Protein AF-A0A3P8SYG5-F1 (afdb_monomer)

Radius of gyration: 33.32 Å; Cα contacts (8 Å, |Δi|>4): 24; chains: 1; bounding box: 113×65×63 Å

Solvent-accessible surface area (backbone atoms only — not comparable to full-atom values): 12702 Å² total; per-residue (Å²): 141,82,86,90,76,80,86,71,74,82,76,76,53,65,71,58,53,54,51,51,49,52,53,52,53,50,52,52,54,52,51,54,50,51,53,50,53,50,53,50,51,52,48,53,50,50,52,50,52,52,51,53,52,51,53,53,52,52,52,52,51,53,50,41,75,77,38,104,52,85,78,81,77,84,49,75,68,54,53,51,50,55,49,48,70,70,60,76,80,82,86,82,88,86,86,89,81,87,84,91,84,85,83,80,78,89,73,87,62,86,80,74,87,76,79,78,50,73,74,62,58,66,74,48,57,63,92,74,43,76,86,61,52,67,68,60,51,42,52,47,54,52,52,52,51,53,48,55,57,47,56,72,59,66,77,74,80,84,81,90,72,85,91,77,89,79,82,94,79,89,85,85,81,92,81,83,89,81,86,85,87,83,90,82,84,88,132

Secondary structure (DSSP, 8-state):
-------------HHHHHHHHHHHHHHHHHHHHHHHHHHHHHHHHHHHHHHHHHHHHHHHHHHHHHSS-PPPPPPHHHHHHHHHHHHSSS-S-------------------PPPPPPHHHHTTS-HHHHTT--HHHHHHHHHHHHHHHHHHHHHTT-------------------------------

InterPro domains:
  IPR026762 Spindle and kinetochore-associated protein 2 [PTHR32017] (8-118)
  IPR042091 Ska2, N-terminal [PF16740] (5-84)

pLDDT: mean 71.5, std 23.75, range [26.34, 98.5]

Mean predicted aligned error: 21.6 Å

Sequence (187 aa):
MNTAENGCPVEENPVVMLENLKVIKAKHSALCAQVKDIAAAQKESMDSIRNNLNSAMELIQHFQQTTDVKVEALTVSETNSAALLGSAVCHSTSEESSGVAASRKQQSHSCDYEELSVSMLDTVPPSIRSNIELTDLNAFYKQLQEHLNRSNRGVKHAARGPKLVGQMVHFSPWDDFTKVDRSVCMR

Organism: Amphiprion percula (NCBI:txid161767)

Foldseek 3Di:
DDDDDDPDDPPPDVVVVVVVVVVVVVVVVVVVVVVVVVLVVVVVVLVVVLVVVVVVVVVVVVVVVVDVDDDDDDDPVVVVVNVCSVPPRDDDDDDDDDDDDDPDDDPPDPPDDDQDDPVNLVVDDCVVSVPDDSVVVRVVVVVVVVVVVVVVVVVPPDDDDDDDDDDDDDDDDDDDDDDYDDDDDDD

Structure (mmCIF, N/CA/C/O backbone):
data_AF-A0A3P8SYG5-F1
#
_entry.id   AF-A0A3P8SYG5-F1
#
loop_
_atom_site.group_PDB
_atom_site.id
_atom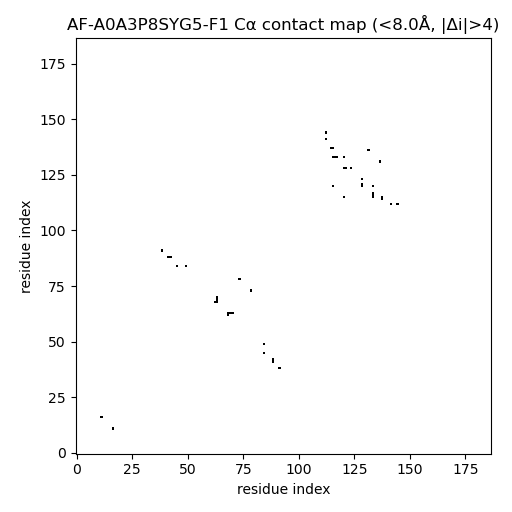_site.type_symbol
_atom_site.label_atom_id
_atom_site.label_alt_id
_atom_site.label_comp_id
_atom_site.label_asym_id
_atom_site.label_entity_id
_atom_site.label_seq_id
_atom_site.pdbx_PDB_ins_code
_atom_site.Cartn_x
_atom_site.Cartn_y
_atom_site.Cartn_z
_atom_site.occupancy
_atom_site.B_iso_or_equiv
_atom_site.auth_seq_id
_atom_site.auth_comp_id
_atom_site.auth_asym_id
_atom_site.auth_atom_id
_atom_site.pdbx_PDB_model_num
ATOM 1 N N . MET A 1 1 ? 60.691 10.099 -24.342 1.00 33.84 1 MET A N 1
ATOM 2 C CA . MET A 1 1 ? 60.092 9.892 -23.007 1.00 33.84 1 MET A CA 1
ATOM 3 C C . MET A 1 1 ? 58.923 10.861 -22.873 1.00 33.84 1 MET A C 1
ATOM 5 O O . MET A 1 1 ? 59.180 12.035 -23.069 1.00 33.84 1 MET A O 1
ATOM 9 N N . ASN A 1 2 ? 57.654 10.536 -22.627 1.00 41.09 2 ASN A N 1
ATOM 10 C CA . ASN A 1 2 ? 56.893 9.294 -22.499 1.00 41.09 2 ASN A CA 1
ATOM 11 C C . ASN A 1 2 ? 55.434 9.622 -22.898 1.00 41.09 2 ASN A C 1
ATOM 13 O O . ASN A 1 2 ? 54.924 10.669 -22.513 1.00 41.09 2 ASN A O 1
ATOM 17 N N . THR A 1 3 ? 54.824 8.716 -23.670 1.00 43.00 3 THR A N 1
ATOM 18 C CA . THR A 1 3 ? 53.398 8.320 -23.665 1.00 43.00 3 THR A CA 1
ATOM 19 C C . THR A 1 3 ? 52.316 9.405 -23.595 1.00 43.00 3 THR A C 1
ATOM 21 O O . THR A 1 3 ? 51.835 9.758 -22.522 1.00 43.00 3 THR A O 1
ATOM 24 N N . ALA A 1 4 ? 51.832 9.807 -24.772 1.00 54.88 4 ALA A N 1
ATOM 25 C CA . ALA A 1 4 ? 50.431 10.157 -24.966 1.00 54.88 4 ALA A CA 1
ATOM 26 C C . ALA A 1 4 ? 49.698 8.875 -25.394 1.00 54.88 4 ALA A C 1
ATOM 28 O O . ALA A 1 4 ? 49.931 8.385 -26.497 1.00 54.88 4 ALA A O 1
ATOM 29 N N . GLU A 1 5 ? 48.856 8.309 -24.530 1.00 47.69 5 GLU A N 1
ATOM 30 C CA . GLU A 1 5 ? 47.929 7.245 -24.917 1.00 47.69 5 GLU A CA 1
ATOM 31 C C . GLU A 1 5 ? 46.511 7.655 -24.522 1.00 47.69 5 GLU A C 1
ATOM 33 O O . GLU A 1 5 ? 46.163 7.778 -23.352 1.00 47.69 5 GLU A O 1
ATOM 38 N N . ASN A 1 6 ? 45.757 7.953 -25.576 1.00 44.44 6 ASN A N 1
ATOM 39 C CA . ASN A 1 6 ? 44.315 8.087 -25.698 1.00 44.44 6 ASN A CA 1
ATOM 40 C C . ASN A 1 6 ? 43.474 7.622 -24.499 1.00 44.44 6 ASN A C 1
ATOM 42 O O . ASN A 1 6 ? 43.288 6.429 -24.269 1.00 44.44 6 ASN A O 1
ATOM 46 N N . GLY A 1 7 ? 42.797 8.582 -23.866 1.00 44.78 7 GLY A N 1
ATOM 47 C CA . GLY A 1 7 ? 41.478 8.321 -23.304 1.00 44.78 7 GLY A CA 1
ATOM 48 C C . GLY A 1 7 ? 40.525 7.990 -24.451 1.00 44.78 7 GLY A C 1
ATOM 49 O O . GLY A 1 7 ? 40.012 8.886 -25.114 1.00 44.78 7 GLY A O 1
ATOM 50 N N . CYS A 1 8 ? 40.344 6.701 -24.725 1.00 42.47 8 CYS A N 1
ATOM 51 C CA . CYS A 1 8 ? 39.284 6.221 -25.599 1.00 42.47 8 CYS A CA 1
ATOM 52 C C . CYS A 1 8 ? 37.939 6.555 -24.927 1.00 42.47 8 CYS A C 1
ATOM 54 O O . CYS A 1 8 ? 37.737 6.129 -23.784 1.00 42.47 8 CYS A O 1
ATOM 56 N N . PRO A 1 9 ? 37.017 7.306 -25.560 1.00 49.12 9 PRO A N 1
ATOM 57 C CA . PRO A 1 9 ? 35.636 7.283 -25.108 1.00 49.12 9 PRO A CA 1
ATOM 58 C C . PRO A 1 9 ? 35.179 5.832 -25.256 1.00 49.12 9 PRO A C 1
ATOM 60 O O . PRO A 1 9 ? 35.261 5.280 -26.350 1.00 49.12 9 PRO A O 1
ATOM 63 N N . VAL A 1 10 ? 34.773 5.189 -24.157 1.00 58.19 10 VAL A N 1
ATOM 64 C CA . VAL A 1 10 ? 34.073 3.902 -24.226 1.00 58.19 10 VAL A CA 1
ATOM 65 C C . VAL A 1 10 ? 32.902 4.118 -25.175 1.00 58.19 10 VAL A C 1
ATOM 67 O O . VAL A 1 10 ? 31.941 4.808 -24.850 1.00 58.19 10 VAL A O 1
ATOM 70 N N . GLU A 1 11 ? 33.054 3.624 -26.397 1.00 61.81 11 GLU A N 1
ATOM 71 C CA . GLU A 1 11 ? 32.057 3.726 -27.442 1.00 61.81 11 GLU A CA 1
ATOM 72 C C . GLU A 1 11 ? 30.910 2.814 -27.001 1.00 61.81 11 GLU A C 1
ATOM 74 O O . GLU A 1 11 ? 30.991 1.586 -27.084 1.00 61.81 11 GLU A O 1
ATOM 79 N N . GLU A 1 12 ? 29.884 3.404 -26.387 1.00 70.00 12 GLU A N 1
ATOM 80 C CA . GLU A 1 12 ? 28.712 2.671 -25.926 1.00 70.00 12 GLU A CA 1
ATOM 81 C C . GLU A 1 12 ? 28.038 2.039 -27.144 1.00 70.00 12 GLU A C 1
ATOM 83 O O . GLU A 1 12 ? 27.407 2.710 -27.960 1.00 70.00 12 GLU A O 1
ATOM 88 N N . ASN A 1 13 ? 28.212 0.724 -27.296 1.00 89.06 13 ASN A N 1
ATOM 89 C CA . ASN A 1 13 ? 27.648 -0.007 -28.416 1.00 89.06 13 ASN A CA 1
ATOM 90 C C . ASN A 1 13 ? 26.109 0.106 -28.362 1.00 89.06 13 ASN A C 1
ATOM 92 O O . ASN A 1 13 ? 25.494 -0.427 -27.428 1.00 89.06 13 ASN A O 1
ATOM 96 N N . PRO A 1 14 ? 25.461 0.728 -29.364 1.00 91.06 14 PRO A N 1
ATOM 97 C CA . PRO A 1 14 ? 24.020 0.966 -29.346 1.00 91.06 14 PRO A CA 1
ATOM 98 C C . PRO A 1 14 ? 23.211 -0.337 -29.280 1.00 91.06 14 PRO A C 1
ATOM 100 O O . PRO A 1 14 ? 22.122 -0.363 -28.711 1.00 91.06 14 PRO A O 1
ATOM 103 N N . VAL A 1 15 ? 23.751 -1.448 -29.791 1.00 92.88 15 VAL A N 1
ATOM 104 C CA . VAL A 1 15 ? 23.125 -2.775 -29.695 1.00 92.88 15 VAL A CA 1
ATOM 105 C C . VAL A 1 15 ? 23.079 -3.254 -28.241 1.00 92.88 15 VAL A C 1
ATOM 107 O O . VAL A 1 15 ? 22.056 -3.773 -27.796 1.00 92.88 15 VAL A O 1
ATOM 110 N N . VAL A 1 16 ? 24.153 -3.035 -27.478 1.00 93.38 16 VAL A N 1
ATOM 111 C CA . VAL A 1 16 ? 24.230 -3.405 -26.055 1.00 93.38 16 VAL A CA 1
ATOM 112 C C . VAL A 1 16 ? 23.309 -2.520 -25.214 1.00 93.38 16 VAL A C 1
ATOM 114 O O . VAL 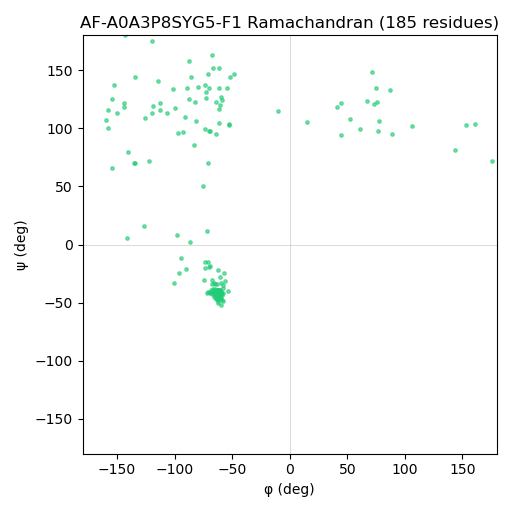A 1 16 ? 22.596 -3.022 -24.346 1.00 93.38 16 VAL A O 1
ATOM 117 N N . MET A 1 17 ? 23.254 -1.215 -25.500 1.00 94.81 17 MET A N 1
ATOM 118 C CA . MET A 1 17 ? 22.336 -0.293 -24.820 1.00 94.81 17 MET A CA 1
ATOM 119 C C . MET A 1 17 ? 20.869 -0.681 -25.031 1.00 94.81 17 MET A C 1
ATOM 121 O O . MET A 1 17 ? 20.091 -0.695 -24.077 1.00 94.81 17 MET A O 1
ATOM 125 N N . LEU A 1 18 ? 20.491 -1.039 -26.263 1.00 96.00 18 LEU A N 1
ATOM 126 C CA . LEU A 1 18 ? 19.134 -1.488 -26.574 1.00 96.00 18 LEU A CA 1
ATOM 127 C C . LEU A 1 18 ? 18.765 -2.762 -25.810 1.00 96.00 18 LEU A C 1
ATOM 129 O O . LEU A 1 18 ? 17.638 -2.876 -25.329 1.00 96.00 18 LEU A O 1
ATOM 133 N N . GLU A 1 19 ? 19.697 -3.701 -25.663 1.00 96.12 19 GLU A N 1
ATOM 134 C CA . GLU A 1 19 ? 19.452 -4.914 -24.885 1.00 96.12 19 GLU A CA 1
ATOM 135 C C . GLU A 1 19 ? 19.293 -4.609 -23.388 1.00 96.12 19 GLU A C 1
ATOM 137 O O . GLU A 1 19 ? 18.330 -5.056 -22.761 1.00 96.12 19 GLU A O 1
ATOM 142 N N . ASN A 1 20 ? 20.139 -3.738 -22.829 1.00 96.38 20 ASN A N 1
ATOM 143 C CA . ASN A 1 20 ? 20.000 -3.273 -21.448 1.00 96.38 20 ASN A CA 1
ATOM 144 C C . ASN A 1 20 ? 18.655 -2.574 -21.204 1.00 96.38 20 ASN A C 1
ATOM 146 O O . ASN A 1 20 ? 18.005 -2.825 -20.188 1.00 96.38 20 ASN A O 1
ATOM 150 N N . LEU A 1 21 ? 18.189 -1.745 -22.145 1.00 97.25 21 LEU A N 1
ATOM 151 C CA . LEU A 1 21 ? 16.883 -1.090 -22.048 1.00 97.25 21 LEU A CA 1
ATOM 152 C C . LEU A 1 21 ? 15.728 -2.093 -22.035 1.00 97.25 21 LEU A C 1
ATOM 154 O O . LEU A 1 21 ? 14.780 -1.914 -21.267 1.00 97.25 21 LEU A O 1
ATOM 158 N N . LYS A 1 22 ? 15.798 -3.171 -22.828 1.00 97.69 22 LYS A N 1
ATOM 159 C CA . LYS A 1 22 ? 14.794 -4.247 -22.767 1.00 97.69 22 LYS A CA 1
ATOM 160 C C . LYS A 1 22 ? 14.783 -4.911 -21.395 1.00 97.69 22 LYS A C 1
ATOM 162 O O . LYS A 1 22 ? 13.708 -5.097 -20.826 1.00 97.69 22 LYS A O 1
ATOM 167 N N . VAL A 1 23 ? 15.959 -5.218 -20.844 1.00 98.19 23 VAL A N 1
ATOM 168 C CA . VAL A 1 23 ? 16.087 -5.817 -19.507 1.00 98.19 23 VAL A CA 1
ATOM 169 C C . VAL A 1 23 ? 15.527 -4.883 -18.430 1.00 98.19 23 VAL A C 1
ATOM 171 O O . VAL A 1 23 ? 14.763 -5.329 -17.574 1.00 98.19 23 VAL A O 1
ATOM 174 N N . ILE A 1 24 ? 15.845 -3.587 -18.478 1.00 98.06 24 ILE A N 1
ATOM 175 C CA . ILE A 1 24 ? 15.325 -2.585 -17.534 1.00 98.06 24 ILE A CA 1
ATOM 176 C C . ILE A 1 24 ? 13.802 -2.482 -17.644 1.00 98.06 24 ILE A C 1
ATOM 178 O O . ILE A 1 24 ? 13.110 -2.539 -16.628 1.00 98.06 24 ILE A O 1
ATOM 182 N N . LYS A 1 25 ? 13.260 -2.402 -18.864 1.00 98.25 25 LYS A N 1
ATOM 183 C CA . LYS A 1 25 ? 11.812 -2.358 -19.100 1.00 98.25 25 LYS A CA 1
ATOM 184 C C . LYS A 1 25 ? 11.111 -3.604 -18.555 1.00 98.25 25 LYS A C 1
ATOM 186 O O . LYS A 1 25 ? 10.063 -3.484 -17.922 1.00 98.25 25 LYS A O 1
ATOM 191 N N . ALA A 1 26 ? 11.697 -4.784 -18.758 1.00 98.44 26 ALA A N 1
ATOM 192 C CA . ALA A 1 26 ? 11.173 -6.034 -18.219 1.00 98.44 26 ALA A CA 1
ATOM 193 C C . ALA A 1 26 ? 11.167 -6.028 -16.680 1.00 98.44 26 ALA A C 1
ATOM 195 O O . ALA A 1 26 ? 10.145 -6.343 -16.071 1.00 98.44 26 ALA A O 1
ATOM 196 N N . LYS A 1 27 ? 12.264 -5.591 -16.045 1.00 98.50 27 LYS A N 1
ATOM 197 C CA . LYS A 1 27 ? 12.354 -5.458 -14.581 1.00 98.50 27 LYS A CA 1
ATOM 198 C C . LYS A 1 27 ? 11.339 -4.464 -14.024 1.00 98.50 27 LYS A C 1
ATOM 200 O O . LYS A 1 27 ? 10.669 -4.777 -13.046 1.00 98.50 27 LYS A O 1
ATOM 205 N N . HIS A 1 28 ? 11.185 -3.304 -14.659 1.00 98.50 28 HIS A N 1
ATOM 206 C CA . HIS A 1 28 ? 10.189 -2.310 -14.263 1.00 98.50 28 HIS A CA 1
ATOM 207 C C . HIS A 1 28 ? 8.768 -2.880 -14.345 1.00 98.50 28 HIS A C 1
ATOM 209 O O . HIS A 1 28 ? 7.989 -2.745 -13.404 1.00 98.50 28 HIS A O 1
ATOM 215 N N . SER A 1 29 ? 8.441 -3.574 -15.439 1.00 98.12 29 SER A N 1
ATOM 216 C CA . SER A 1 29 ? 7.135 -4.219 -15.599 1.00 98.12 29 SER A CA 1
ATOM 217 C C . SER A 1 29 ? 6.874 -5.262 -14.509 1.00 98.12 29 SER A C 1
ATOM 219 O O . SER A 1 29 ? 5.781 -5.296 -13.949 1.00 98.12 29 SER A O 1
ATOM 221 N N . ALA A 1 30 ? 7.871 -6.093 -14.193 1.00 98.25 30 ALA A N 1
ATOM 222 C CA . ALA A 1 30 ? 7.763 -7.101 -13.143 1.00 98.25 30 ALA A CA 1
ATOM 223 C C . ALA A 1 30 ? 7.591 -6.468 -11.752 1.00 98.25 30 ALA A C 1
ATOM 225 O O . ALA A 1 30 ? 6.741 -6.908 -10.983 1.00 98.25 30 ALA A O 1
ATOM 226 N N . LEU A 1 31 ? 8.346 -5.410 -11.443 1.00 98.50 31 LEU A N 1
ATOM 227 C CA . LEU A 1 31 ? 8.223 -4.687 -10.177 1.00 98.50 31 LEU A CA 1
ATOM 228 C C . LEU A 1 31 ? 6.854 -4.009 -10.045 1.00 98.50 31 LEU A C 1
ATOM 230 O O . LEU A 1 31 ? 6.228 -4.092 -8.995 1.00 98.50 31 LEU A O 1
ATOM 234 N N . CYS A 1 32 ? 6.356 -3.388 -11.117 1.00 96.81 32 CYS A N 1
ATOM 235 C CA . CYS A 1 32 ? 5.029 -2.776 -11.134 1.00 96.81 32 CYS A CA 1
ATOM 236 C C . CYS A 1 32 ? 3.923 -3.809 -10.867 1.00 96.81 32 CYS A C 1
ATOM 238 O O . CYS A 1 32 ? 2.994 -3.524 -10.114 1.00 96.81 32 CYS A O 1
ATOM 240 N N . ALA A 1 33 ? 4.035 -5.013 -11.439 1.00 97.38 33 ALA A N 1
ATOM 241 C CA . ALA A 1 33 ? 3.116 -6.109 -11.142 1.00 97.38 33 ALA A CA 1
ATOM 242 C C . ALA A 1 33 ? 3.185 -6.517 -9.661 1.00 97.38 33 ALA A C 1
ATOM 244 O O . ALA A 1 33 ? 2.160 -6.531 -8.990 1.00 97.38 33 ALA A O 1
ATOM 245 N N . GLN A 1 34 ? 4.389 -6.720 -9.118 1.00 98.25 34 GLN A N 1
ATOM 246 C CA . GLN A 1 34 ? 4.564 -7.081 -7.705 1.00 98.25 34 GLN A CA 1
ATOM 247 C C . GLN A 1 34 ? 4.003 -6.025 -6.747 1.00 98.25 34 GLN A C 1
ATOM 249 O O . GLN A 1 34 ? 3.354 -6.370 -5.765 1.00 98.25 34 GLN A O 1
ATOM 254 N N . VAL A 1 35 ? 4.209 -4.734 -7.027 1.00 97.25 35 VAL A N 1
ATOM 255 C CA . VAL A 1 35 ? 3.658 -3.649 -6.199 1.00 97.25 35 VAL A CA 1
ATOM 256 C C . VAL A 1 35 ? 2.128 -3.670 -6.206 1.00 97.25 35 VAL A C 1
ATOM 258 O O . VAL A 1 35 ? 1.519 -3.460 -5.158 1.00 97.25 35 VAL A O 1
ATOM 261 N N . LYS A 1 36 ? 1.500 -3.963 -7.352 1.00 96.56 36 LYS A N 1
ATOM 262 C CA . LYS A 1 36 ? 0.038 -4.105 -7.445 1.00 96.56 36 LYS A CA 1
ATOM 263 C C . LYS A 1 36 ? -0.468 -5.293 -6.636 1.00 96.56 36 LYS A C 1
ATOM 265 O O . LYS A 1 36 ? -1.443 -5.140 -5.905 1.00 96.56 36 LYS A O 1
ATOM 270 N N . ASP A 1 37 ? 0.210 -6.432 -6.724 1.00 96.94 37 ASP A N 1
ATOM 271 C CA . ASP A 1 37 ? -0.161 -7.633 -5.971 1.00 96.94 37 ASP A CA 1
ATOM 272 C C . ASP A 1 37 ? -0.021 -7.403 -4.458 1.00 96.94 37 ASP A C 1
ATOM 274 O O . ASP A 1 37 ? -0.916 -7.749 -3.688 1.00 96.94 37 ASP A O 1
ATOM 278 N N . ILE A 1 38 ? 1.054 -6.733 -4.023 1.00 96.69 38 ILE A N 1
ATOM 279 C CA . ILE A 1 38 ? 1.251 -6.345 -2.618 1.00 96.69 38 ILE A CA 1
ATOM 280 C C . ILE A 1 38 ? 0.149 -5.389 -2.160 1.00 96.69 38 ILE A C 1
ATOM 282 O O . ILE A 1 38 ? -0.422 -5.590 -1.091 1.00 96.69 38 ILE A O 1
ATOM 286 N N . ALA A 1 39 ? -0.174 -4.366 -2.954 1.00 93.50 39 ALA A N 1
ATOM 287 C CA . ALA A 1 39 ? -1.230 -3.417 -2.616 1.00 93.50 39 ALA A CA 1
ATOM 288 C C . ALA A 1 39 ? -2.599 -4.111 -2.499 1.00 93.50 39 ALA A C 1
ATOM 290 O O . ALA A 1 39 ? -3.367 -3.815 -1.581 1.00 93.50 39 ALA A O 1
ATOM 291 N N . ALA A 1 40 ? -2.889 -5.070 -3.383 1.00 93.69 40 ALA A N 1
ATOM 292 C CA . ALA A 1 40 ? -4.100 -5.881 -3.315 1.00 93.69 40 ALA A CA 1
ATOM 293 C C . ALA A 1 40 ? -4.140 -6.742 -2.041 1.00 93.69 40 ALA A C 1
ATOM 295 O O . ALA A 1 40 ? -5.138 -6.712 -1.321 1.00 93.69 40 ALA A O 1
ATOM 296 N N . ALA A 1 41 ? -3.046 -7.432 -1.708 1.00 95.94 41 ALA A N 1
ATOM 297 C CA . ALA A 1 41 ? -2.951 -8.252 -0.500 1.00 95.94 41 ALA A CA 1
ATOM 298 C C . ALA A 1 41 ? -3.038 -7.416 0.791 1.00 95.94 41 ALA A C 1
ATOM 300 O O . ALA A 1 41 ? -3.679 -7.818 1.761 1.00 95.94 41 ALA A O 1
ATOM 301 N N . GLN A 1 42 ? -2.429 -6.225 0.809 1.00 95.06 42 GLN A N 1
ATOM 302 C CA . GLN A 1 42 ? -2.540 -5.286 1.928 1.00 95.06 42 GLN A CA 1
ATOM 303 C C . GLN A 1 42 ? -3.982 -4.825 2.123 1.00 95.06 42 GLN A C 1
ATOM 305 O O . GLN A 1 42 ? -4.465 -4.801 3.254 1.00 95.06 42 GLN A O 1
ATOM 310 N N . LYS A 1 43 ? -4.680 -4.503 1.030 1.00 93.19 43 LYS A N 1
ATOM 311 C CA . LYS A 1 43 ? -6.096 -4.140 1.073 1.00 93.19 43 LYS A CA 1
ATOM 312 C C . LYS A 1 43 ? -6.945 -5.272 1.647 1.00 93.19 43 LYS A C 1
ATOM 314 O O . LYS A 1 43 ? -7.683 -5.047 2.599 1.00 93.19 43 LYS A O 1
ATOM 319 N N . GLU A 1 44 ? -6.804 -6.479 1.106 1.00 95.19 44 GLU A N 1
ATOM 320 C CA . GLU A 1 44 ? -7.555 -7.654 1.557 1.00 95.19 44 GLU A CA 1
ATOM 321 C C . GLU A 1 44 ? -7.307 -7.956 3.043 1.00 95.19 44 GLU A C 1
ATOM 323 O O . GLU A 1 44 ? -8.247 -8.190 3.802 1.00 95.19 44 GLU A O 1
ATOM 328 N N . SER A 1 45 ? -6.049 -7.880 3.483 1.00 95.38 45 SER A N 1
ATOM 329 C CA . SER A 1 45 ? -5.676 -8.067 4.887 1.00 95.38 45 SER A CA 1
ATOM 330 C C . SER A 1 45 ? -6.328 -7.024 5.799 1.00 95.38 45 SER A C 1
ATOM 332 O O . SER A 1 45 ? -6.940 -7.369 6.811 1.00 95.38 45 SER A O 1
ATOM 334 N N . MET A 1 46 ? -6.267 -5.745 5.420 1.00 94.62 46 MET A N 1
ATOM 335 C CA . MET A 1 46 ? -6.875 -4.657 6.188 1.00 94.62 46 MET A CA 1
ATOM 336 C C . MET A 1 46 ? -8.400 -4.777 6.259 1.00 94.62 46 MET A C 1
ATOM 338 O O . MET A 1 46 ? -8.984 -4.562 7.324 1.00 94.62 46 MET A O 1
ATOM 342 N N . ASP A 1 47 ? -9.044 -5.164 5.158 1.00 92.25 47 ASP A N 1
ATOM 343 C CA . ASP A 1 47 ? -10.486 -5.414 5.117 1.00 92.25 47 ASP A CA 1
ATOM 344 C C . ASP A 1 47 ? -10.867 -6.616 5.997 1.00 92.25 47 ASP A C 1
ATOM 346 O O . ASP A 1 47 ? -11.839 -6.550 6.751 1.00 92.25 47 ASP A O 1
ATOM 350 N N . SER A 1 48 ? -10.060 -7.680 5.997 1.00 96.38 48 SER A N 1
ATOM 351 C CA . SER A 1 48 ? -10.241 -8.836 6.883 1.00 96.38 48 SER A CA 1
ATOM 352 C C . SER A 1 48 ? -10.125 -8.460 8.364 1.00 96.38 48 SER A C 1
ATOM 354 O O . SER A 1 48 ? -10.985 -8.828 9.170 1.00 96.38 48 SER A O 1
ATOM 356 N N . ILE A 1 49 ? -9.108 -7.678 8.742 1.00 94.94 49 ILE A N 1
ATOM 357 C CA . ILE A 1 49 ? -8.939 -7.187 10.119 1.00 94.94 49 ILE A CA 1
ATOM 358 C C . ILE A 1 49 ? -10.163 -6.369 10.540 1.00 94.94 49 ILE A C 1
ATOM 360 O O . ILE A 1 49 ? -10.737 -6.617 11.602 1.00 94.94 49 ILE A O 1
ATOM 364 N N . ARG A 1 50 ? -10.603 -5.433 9.692 1.00 92.75 50 ARG A N 1
ATOM 365 C CA . ARG A 1 50 ? -11.783 -4.595 9.947 1.00 92.75 50 ARG A CA 1
ATOM 366 C C . ARG A 1 50 ? -13.036 -5.440 10.173 1.00 92.75 50 ARG A C 1
ATOM 368 O O . ARG A 1 50 ? -13.747 -5.219 11.151 1.00 92.75 50 ARG A O 1
ATOM 375 N N . ASN A 1 51 ? -13.286 -6.413 9.300 1.00 94.19 51 ASN A N 1
ATOM 376 C CA . ASN A 1 51 ? -14.469 -7.268 9.372 1.00 94.19 51 ASN A CA 1
ATOM 377 C C . ASN A 1 51 ? -14.476 -8.135 10.637 1.00 94.19 51 ASN A C 1
ATOM 379 O O . ASN A 1 51 ? -15.511 -8.252 11.297 1.00 94.19 51 ASN A O 1
ATOM 383 N N . ASN A 1 52 ? -13.325 -8.702 11.011 1.00 96.38 52 ASN A N 1
ATOM 384 C CA . ASN A 1 52 ? -13.196 -9.499 12.232 1.00 96.38 52 ASN A CA 1
ATOM 385 C C . ASN A 1 52 ? -13.437 -8.658 13.491 1.00 96.38 52 ASN A C 1
ATOM 387 O O . ASN A 1 52 ? -14.193 -9.073 14.369 1.00 96.38 52 ASN A O 1
ATOM 391 N N . LEU A 1 53 ? -12.844 -7.461 13.566 1.00 93.50 53 LEU A N 1
ATOM 392 C CA . LEU A 1 53 ? -13.059 -6.549 14.691 1.00 93.50 53 LEU A CA 1
ATOM 393 C C . LEU A 1 53 ? -14.523 -6.106 14.793 1.00 93.50 53 LEU A C 1
ATOM 395 O O . LEU A 1 53 ? -15.076 -6.097 15.891 1.00 93.50 53 LEU A O 1
ATOM 399 N N . ASN A 1 54 ? -15.170 -5.799 13.665 1.00 91.75 54 ASN A N 1
ATOM 400 C CA . ASN A 1 54 ? -16.587 -5.441 13.653 1.00 91.75 54 ASN A CA 1
ATOM 401 C C . ASN A 1 54 ? -17.467 -6.600 14.150 1.00 91.75 54 ASN A C 1
ATOM 403 O O . ASN A 1 54 ? -18.303 -6.405 15.027 1.00 91.75 54 ASN A O 1
ATOM 407 N N . SER A 1 55 ? -17.209 -7.820 13.672 1.00 95.94 55 SER A N 1
ATOM 408 C CA . SER A 1 55 ? -17.944 -9.021 14.098 1.00 95.94 55 SER A CA 1
ATOM 409 C C . SER A 1 55 ? -17.783 -9.290 15.600 1.00 95.94 55 SER A C 1
ATOM 411 O O . SER A 1 55 ? -18.749 -9.604 16.294 1.00 95.94 55 SER A O 1
ATOM 413 N N . ALA A 1 56 ? -16.567 -9.127 16.135 1.00 94.44 56 ALA A N 1
ATOM 414 C CA . ALA A 1 56 ? -16.313 -9.256 17.568 1.00 94.44 56 ALA A CA 1
ATOM 415 C C . ALA A 1 56 ? -17.061 -8.185 18.382 1.00 94.44 56 ALA A C 1
ATOM 417 O O . ALA A 1 56 ? -17.638 -8.490 19.425 1.00 94.44 56 ALA A O 1
ATOM 418 N N . MET A 1 57 ? -17.094 -6.943 17.894 1.00 91.06 57 MET A N 1
ATOM 419 C CA . MET A 1 57 ? -17.807 -5.842 18.541 1.00 91.06 57 MET A CA 1
ATOM 420 C C . MET A 1 57 ? -19.330 -6.044 18.530 1.00 91.06 57 MET A C 1
ATOM 422 O O . MET A 1 57 ? -19.993 -5.737 19.521 1.00 91.06 57 MET A O 1
ATOM 426 N N . GLU A 1 58 ? -19.889 -6.584 17.446 1.00 92.38 58 GLU A N 1
ATOM 427 C CA . GLU A 1 58 ? -21.303 -6.972 17.363 1.00 92.38 58 GLU A CA 1
ATOM 428 C C . GLU A 1 58 ? -21.643 -8.074 18.376 1.00 92.38 58 GLU A C 1
ATOM 430 O O . GLU A 1 58 ? -22.636 -7.971 19.099 1.00 92.38 58 GLU A O 1
ATOM 435 N N . LEU A 1 59 ? -20.785 -9.093 18.500 1.00 94.25 59 LEU A N 1
ATOM 436 C CA . LEU A 1 59 ? -20.970 -10.173 19.470 1.00 94.25 59 LEU A CA 1
ATOM 437 C C . LEU A 1 59 ? -20.929 -9.661 20.920 1.00 94.25 59 LEU A C 1
ATOM 439 O O . LEU A 1 59 ? -21.762 -10.047 21.742 1.00 94.25 59 LEU A O 1
ATOM 443 N N . ILE A 1 60 ? -19.987 -8.767 21.235 1.00 91.50 60 ILE A N 1
ATOM 444 C CA . ILE A 1 60 ? -19.894 -8.130 22.555 1.00 91.50 60 ILE A CA 1
ATOM 445 C C . ILE A 1 60 ? -21.169 -7.333 22.858 1.00 91.50 60 ILE A C 1
ATOM 447 O O . ILE A 1 60 ? -21.726 -7.474 23.946 1.00 91.50 60 ILE A O 1
ATOM 451 N N . GLN A 1 61 ? -21.664 -6.540 21.902 1.00 88.94 61 GLN A N 1
ATOM 452 C CA . GLN A 1 61 ? -22.916 -5.794 22.068 1.00 88.94 61 GLN A CA 1
ATOM 453 C C . GLN A 1 61 ? -24.108 -6.721 22.327 1.00 88.94 61 GLN A C 1
ATOM 455 O O . GLN A 1 61 ? -24.924 -6.426 23.198 1.00 88.94 61 GLN A O 1
ATOM 460 N N . HIS A 1 62 ? -24.194 -7.857 21.630 1.00 91.69 62 HIS A N 1
ATOM 461 C CA . HIS A 1 62 ? -25.246 -8.842 21.876 1.00 91.69 62 HIS A CA 1
ATOM 462 C C . HIS A 1 62 ? -25.199 -9.371 23.319 1.00 91.69 62 HIS A C 1
ATOM 464 O O . HIS A 1 62 ? -26.221 -9.388 24.002 1.00 91.69 62 HIS A O 1
ATOM 470 N N . PHE A 1 63 ? -24.019 -9.733 23.835 1.00 90.75 63 PHE A N 1
ATOM 471 C CA . PHE A 1 63 ? -23.896 -10.213 25.217 1.00 90.75 63 PHE A CA 1
ATOM 472 C C . PHE A 1 63 ? -24.233 -9.158 26.274 1.00 90.75 63 PHE A C 1
ATOM 474 O O . PHE A 1 63 ? -24.797 -9.509 27.312 1.00 90.75 63 PHE A O 1
ATOM 481 N N . GLN A 1 64 ? -23.926 -7.886 26.018 1.00 88.88 64 GLN A N 1
ATOM 482 C CA . GLN A 1 64 ? -24.305 -6.775 26.900 1.00 88.88 64 GLN A CA 1
ATOM 483 C C . GLN A 1 64 ? -25.818 -6.545 26.938 1.00 88.88 64 GLN A C 1
ATOM 485 O O . GLN A 1 64 ? -26.347 -6.088 27.943 1.00 88.88 64 GLN A O 1
ATOM 490 N N . GLN A 1 65 ? -26.528 -6.845 25.848 1.00 86.50 65 GLN A N 1
ATOM 491 C CA . GLN A 1 65 ? -27.989 -6.751 25.820 1.00 86.50 65 GLN A CA 1
ATOM 492 C C . GLN A 1 65 ? -28.648 -7.901 26.590 1.00 86.50 65 GLN A C 1
ATOM 494 O O . GLN A 1 65 ? -29.727 -7.724 27.150 1.00 86.50 65 GLN A O 1
ATOM 499 N N . THR A 1 66 ? -28.015 -9.077 26.623 1.00 88.38 66 THR A N 1
ATOM 500 C CA . THR A 1 66 ? -28.568 -10.276 27.274 1.00 88.38 66 THR A CA 1
ATOM 501 C C . THR A 1 66 ? -28.110 -10.476 28.719 1.00 88.38 66 THR A C 1
ATOM 503 O O . THR A 1 66 ? -28.660 -11.328 29.413 1.00 88.38 66 THR A O 1
ATOM 506 N N . THR A 1 67 ? -27.101 -9.733 29.178 1.00 83.38 67 THR A N 1
ATOM 507 C CA . THR A 1 67 ? -26.457 -9.906 30.490 1.00 83.38 67 THR A CA 1
ATOM 508 C C . THR A 1 67 ? -26.283 -8.542 31.149 1.00 83.38 67 THR A C 1
ATOM 510 O O . THR A 1 67 ? -25.954 -7.585 30.459 1.00 83.38 67 THR A O 1
ATOM 513 N N . ASP A 1 68 ? -26.420 -8.437 32.474 1.00 82.50 68 ASP A N 1
ATOM 514 C CA . ASP A 1 68 ? -26.179 -7.189 33.228 1.00 82.50 68 ASP A CA 1
ATOM 515 C C . ASP A 1 68 ? -24.671 -6.882 33.381 1.00 82.50 68 ASP A C 1
ATOM 517 O O . ASP A 1 68 ? -24.137 -6.692 34.471 1.00 82.50 68 ASP A O 1
ATOM 521 N N . VAL A 1 69 ? -23.941 -6.926 32.264 1.00 80.88 69 VAL A N 1
ATOM 522 C CA . VAL A 1 69 ? -22.509 -6.639 32.170 1.00 80.88 69 VAL A CA 1
ATOM 523 C C . VAL A 1 69 ? -22.341 -5.459 31.228 1.00 80.88 69 VAL A C 1
ATOM 525 O O . VAL A 1 69 ? -22.585 -5.564 30.027 1.00 80.88 69 VAL A O 1
ATOM 528 N N . LYS A 1 70 ? -21.896 -4.326 31.772 1.00 79.06 70 LYS A N 1
ATOM 529 C CA . LYS A 1 70 ? -21.621 -3.111 31.005 1.00 79.06 70 LYS A CA 1
ATOM 530 C C . LYS A 1 70 ? -20.123 -3.000 30.739 1.00 79.06 70 LYS A C 1
ATOM 532 O O . LYS A 1 70 ? -19.342 -2.883 31.679 1.00 79.06 70 LYS A O 1
ATOM 537 N N . VAL A 1 71 ? -19.727 -3.021 29.468 1.00 80.44 71 VAL A N 1
ATOM 538 C CA . VAL A 1 71 ? -18.348 -2.695 29.069 1.00 80.44 71 VAL A CA 1
ATOM 539 C C . VAL A 1 71 ? -18.239 -1.180 28.912 1.00 80.44 71 VAL A C 1
ATOM 541 O O . VAL A 1 71 ? -19.195 -0.520 28.495 1.00 80.44 71 VAL A O 1
ATOM 544 N N . GLU A 1 72 ? -17.090 -0.623 29.284 1.00 83.31 72 GLU A N 1
ATOM 545 C CA . GLU A 1 72 ? -16.795 0.789 29.054 1.00 83.31 72 GLU A CA 1
ATOM 546 C C . GLU A 1 72 ? -16.802 1.132 27.559 1.00 83.31 72 GLU A C 1
ATOM 548 O O . GLU A 1 72 ? -16.545 0.295 26.693 1.00 83.31 72 GLU A O 1
ATOM 553 N N . ALA A 1 73 ? -17.128 2.388 27.258 1.00 83.62 73 ALA A N 1
ATOM 554 C CA . ALA A 1 73 ? -17.052 2.898 25.897 1.00 83.62 73 ALA A CA 1
ATOM 555 C C . ALA A 1 73 ? -15.592 2.952 25.423 1.00 83.62 73 ALA A C 1
ATOM 557 O O . ALA A 1 73 ? -14.686 3.156 26.231 1.00 83.62 73 ALA A O 1
ATOM 558 N N . LEU A 1 74 ? -15.383 2.831 24.106 1.00 85.31 74 LEU A N 1
ATOM 559 C CA . LEU A 1 7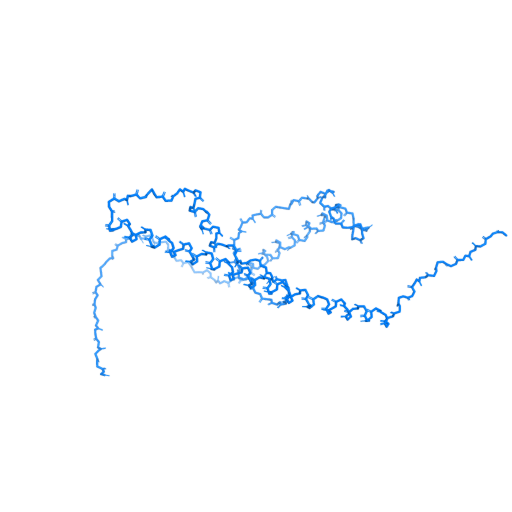4 ? -14.050 2.942 23.514 1.00 85.31 74 LEU A CA 1
ATOM 560 C C . LEU A 1 74 ? -13.376 4.258 23.917 1.00 85.31 74 LEU A C 1
ATOM 562 O O . LEU A 1 74 ? -13.948 5.347 23.825 1.00 85.31 74 LEU A O 1
ATOM 566 N N . THR A 1 75 ? -12.113 4.142 24.296 1.00 90.31 75 THR A N 1
ATOM 567 C CA . THR A 1 75 ? -11.223 5.258 24.580 1.00 90.31 75 THR A CA 1
ATOM 568 C C . THR A 1 75 ? -10.897 6.051 23.309 1.00 90.31 75 THR A C 1
ATOM 570 O O . THR A 1 75 ? -11.026 5.585 22.170 1.00 90.31 75 THR A O 1
ATOM 573 N N . VAL A 1 76 ? -10.392 7.274 23.490 1.00 89.25 76 VAL A N 1
ATOM 574 C CA . VAL A 1 76 ? -9.923 8.127 22.381 1.00 89.25 76 VAL A CA 1
ATOM 575 C C . VAL A 1 76 ? -8.823 7.433 21.558 1.00 89.25 76 VAL A C 1
ATOM 577 O O . VAL A 1 76 ? -8.775 7.562 20.339 1.00 89.25 76 VAL A O 1
ATOM 580 N N . SER A 1 77 ? -7.954 6.646 22.197 1.00 89.62 77 SER A N 1
ATOM 581 C CA . SER A 1 77 ? -6.901 5.904 21.491 1.00 89.62 77 SER A CA 1
ATOM 582 C C . SER A 1 77 ? -7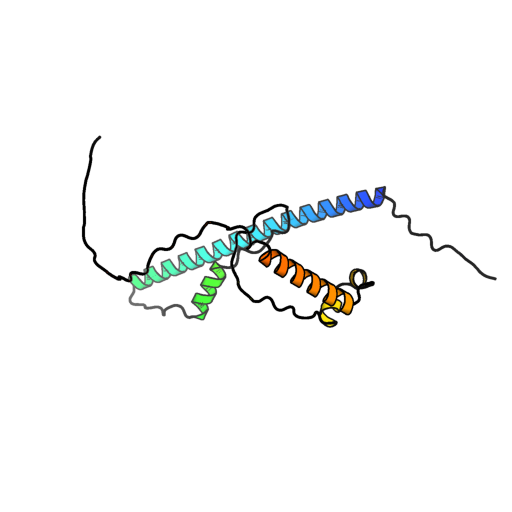.468 4.807 20.581 1.00 89.62 77 SER A C 1
ATOM 584 O O . SER A 1 77 ? -6.993 4.619 19.460 1.00 89.62 77 SER A O 1
ATOM 586 N N . GLU A 1 78 ? -8.487 4.083 21.043 1.00 89.88 78 GLU A N 1
ATOM 587 C CA . GLU A 1 78 ? -9.115 2.990 20.290 1.00 89.88 78 GLU A CA 1
ATOM 588 C C . GLU A 1 78 ? -9.941 3.518 19.116 1.00 89.88 78 GLU A C 1
ATOM 590 O O . GLU A 1 78 ? -9.845 2.992 18.008 1.00 89.88 78 GLU A O 1
ATOM 595 N N . THR A 1 79 ? -10.686 4.607 19.320 1.00 88.19 79 THR A N 1
ATOM 596 C CA . THR A 1 79 ? -11.427 5.277 18.236 1.00 88.19 79 THR A CA 1
ATOM 597 C C . THR A 1 79 ? -10.491 5.803 17.147 1.00 88.19 79 THR A C 1
ATOM 599 O O . THR A 1 79 ? -10.738 5.579 15.960 1.00 88.19 79 THR A O 1
ATOM 602 N N . ASN A 1 80 ? -9.366 6.413 17.529 1.00 88.56 80 ASN A N 1
ATOM 603 C CA . ASN A 1 80 ? -8.341 6.848 16.578 1.00 88.56 80 ASN A CA 1
ATOM 604 C C . ASN A 1 80 ? -7.719 5.664 15.825 1.00 88.56 80 ASN A C 1
ATOM 606 O O . ASN A 1 80 ? -7.499 5.742 14.617 1.00 88.56 80 ASN A O 1
ATOM 610 N N . SER A 1 81 ? -7.481 4.547 16.513 1.00 87.38 81 SER A N 1
ATOM 611 C CA . SER A 1 81 ? -6.943 3.327 15.905 1.00 87.38 81 SER A CA 1
ATOM 612 C C . SER A 1 81 ? -7.922 2.721 14.889 1.00 87.38 81 SER A C 1
ATOM 614 O O . SER A 1 81 ? -7.518 2.369 13.782 1.00 87.38 81 SER A O 1
ATOM 616 N N . ALA A 1 82 ? -9.222 2.687 15.198 1.00 86.56 82 ALA A N 1
ATOM 617 C CA . ALA A 1 82 ? -10.263 2.262 14.260 1.00 86.56 82 ALA A CA 1
ATOM 618 C C . ALA A 1 82 ? -10.348 3.180 13.022 1.00 86.56 82 ALA A C 1
ATOM 620 O O . ALA A 1 82 ? -10.485 2.696 11.896 1.00 86.56 82 ALA A O 1
ATOM 621 N N . ALA A 1 83 ? -10.200 4.497 13.205 1.00 86.94 83 ALA A N 1
ATOM 622 C CA . ALA A 1 83 ? -10.166 5.459 12.102 1.00 86.94 83 ALA A CA 1
ATOM 623 C C . ALA A 1 83 ? -8.930 5.278 11.201 1.00 86.94 83 ALA A C 1
ATOM 625 O O . ALA A 1 83 ? -9.042 5.343 9.976 1.00 86.94 83 ALA A O 1
ATOM 626 N N . LEU A 1 84 ? -7.762 4.986 11.784 1.00 87.88 84 LEU A N 1
ATOM 627 C CA . LEU A 1 84 ? -6.541 4.676 11.034 1.00 87.88 84 LEU A CA 1
ATOM 628 C C . LEU A 1 84 ? -6.696 3.399 10.201 1.00 87.88 84 LEU A C 1
ATOM 630 O O . LEU A 1 84 ? -6.354 3.404 9.018 1.00 87.88 84 LEU A O 1
ATOM 634 N N . LEU A 1 85 ? -7.305 2.349 10.764 1.00 85.25 85 LEU A N 1
ATOM 635 C CA . LEU A 1 85 ? -7.681 1.153 10.001 1.00 85.25 85 LEU A CA 1
ATOM 636 C C . LEU A 1 85 ? -8.655 1.500 8.855 1.00 85.25 85 LEU A C 1
ATOM 638 O O . LEU A 1 85 ? -8.617 0.881 7.796 1.00 85.25 85 LEU A O 1
ATOM 642 N N . GLY A 1 86 ? -9.527 2.498 9.041 1.00 81.00 86 GLY A N 1
ATOM 643 C CA . GLY A 1 86 ? -10.396 3.122 8.027 1.00 81.00 86 GLY A CA 1
ATOM 644 C C . GLY A 1 86 ? -9.678 3.781 6.851 1.00 81.00 86 GLY A C 1
ATOM 645 O O . GLY A 1 86 ? -10.139 3.677 5.719 1.00 81.00 86 GLY A O 1
ATOM 646 N N . SER A 1 87 ? -8.562 4.451 7.122 1.00 76.44 87 SER A N 1
ATOM 647 C CA . SER A 1 87 ? -7.914 5.383 6.190 1.00 76.44 87 SER A CA 1
ATOM 648 C C . SER A 1 87 ? -6.774 4.762 5.364 1.00 76.44 87 SER A C 1
ATOM 650 O O . SER A 1 87 ? -6.463 5.232 4.272 1.00 76.44 87 SER A O 1
ATOM 652 N N . ALA A 1 88 ? -6.139 3.696 5.859 1.00 63.56 88 ALA A N 1
ATOM 653 C CA . ALA A 1 88 ? -4.782 3.299 5.460 1.00 63.56 88 ALA A CA 1
ATOM 654 C C . ALA A 1 88 ? -4.578 2.688 4.051 1.00 63.56 88 ALA A C 1
ATOM 656 O O . ALA A 1 88 ? -3.488 2.191 3.778 1.00 63.56 88 ALA A O 1
ATOM 657 N N . VAL A 1 89 ? -5.544 2.724 3.126 1.00 61.81 89 VAL A N 1
ATOM 658 C CA . VAL A 1 89 ? -5.374 2.099 1.796 1.00 61.81 89 VAL A CA 1
ATOM 659 C C . VAL A 1 89 ? -5.853 3.014 0.671 1.00 61.81 89 VAL A C 1
ATOM 661 O O . VAL A 1 89 ? -6.857 2.739 0.026 1.00 61.81 89 VAL A O 1
ATOM 664 N N . CYS A 1 90 ? -5.128 4.107 0.419 1.00 54.16 90 CYS A N 1
ATOM 665 C CA . CYS A 1 90 ? -5.364 4.947 -0.767 1.00 54.16 90 CYS A CA 1
ATOM 666 C C . CYS A 1 90 ? -4.103 5.505 -1.449 1.00 54.16 90 CYS A C 1
ATOM 668 O O . CYS A 1 90 ? -4.235 6.268 -2.402 1.00 54.16 90 CYS A O 1
ATOM 670 N N . HIS A 1 91 ? -2.885 5.144 -1.035 1.00 57.28 91 HIS A N 1
ATOM 671 C CA . HIS A 1 91 ? -1.684 5.773 -1.599 1.00 57.28 91 HIS A CA 1
ATOM 672 C C . HIS A 1 91 ? -0.590 4.771 -1.955 1.00 57.28 91 HIS A C 1
ATOM 674 O O . HIS A 1 91 ? 0.484 4.757 -1.364 1.00 57.28 91 HIS A O 1
ATOM 680 N N . SER A 1 92 ? -0.829 3.974 -2.991 1.00 55.03 92 SER A N 1
ATOM 681 C CA . SER A 1 92 ? 0.275 3.507 -3.823 1.00 55.03 92 SER A CA 1
ATOM 682 C C . SER A 1 92 ? -0.158 3.426 -5.288 1.00 55.03 92 SER A C 1
ATOM 684 O O . SER A 1 92 ? -1.053 2.678 -5.663 1.00 55.03 92 SER A O 1
ATOM 686 N N . THR A 1 93 ? 0.539 4.221 -6.106 1.00 44.22 93 THR A N 1
ATOM 687 C CA . THR A 1 93 ? 0.575 4.268 -7.581 1.00 44.22 93 THR A CA 1
ATOM 688 C C . THR A 1 93 ? -0.443 5.156 -8.313 1.00 44.22 93 THR A C 1
ATOM 690 O O . THR A 1 93 ? -1.527 4.738 -8.697 1.00 44.22 93 THR A O 1
ATOM 693 N N . SER A 1 94 ? -0.004 6.377 -8.635 1.00 35.41 94 SER A N 1
ATOM 694 C CA . SER A 1 94 ? -0.154 6.922 -9.989 1.00 35.41 94 SER A CA 1
ATOM 695 C C . SER A 1 94 ? 0.876 8.031 -10.203 1.00 35.41 94 SER A C 1
ATOM 697 O O . SER A 1 94 ? 0.647 9.162 -9.786 1.00 35.41 94 SER A O 1
ATOM 699 N N . GLU A 1 95 ? 1.978 7.726 -10.888 1.00 48.47 95 GLU A N 1
ATOM 700 C CA . GLU A 1 95 ? 2.713 8.749 -11.635 1.00 48.47 95 GLU A CA 1
ATOM 701 C C . GLU A 1 95 ? 2.589 8.465 -13.141 1.00 48.47 95 GLU A C 1
ATOM 703 O O . GLU A 1 95 ? 2.922 7.386 -13.626 1.00 48.47 95 GLU A O 1
ATOM 708 N N . GLU A 1 96 ? 2.052 9.486 -13.816 1.00 41.19 96 GLU A N 1
ATOM 709 C CA . GLU A 1 96 ? 2.275 9.918 -15.201 1.00 41.19 96 GLU A CA 1
ATOM 710 C C . GLU A 1 96 ? 1.635 9.169 -16.395 1.00 41.19 96 GLU A C 1
ATOM 712 O O . GLU A 1 96 ? 2.188 8.247 -16.993 1.00 41.19 96 GLU A O 1
ATOM 717 N N . SER A 1 97 ? 0.508 9.723 -16.872 1.00 41.34 97 SER A N 1
ATOM 718 C CA . SER A 1 97 ? 0.267 9.929 -18.308 1.00 41.34 97 SER A CA 1
ATOM 719 C C . SER A 1 97 ? -0.630 11.154 -18.549 1.00 41.34 97 SER A C 1
ATOM 721 O O . SER A 1 97 ? -1.793 11.168 -18.164 1.00 41.34 97 SER A O 1
ATOM 723 N N . SER A 1 98 ? -0.036 12.181 -19.166 1.00 39.50 98 SER A N 1
ATOM 724 C CA . SER A 1 98 ? -0.592 13.067 -20.203 1.00 39.50 98 SER A CA 1
ATOM 725 C C . SER A 1 98 ? -2.050 13.571 -20.105 1.00 39.50 98 SER A C 1
ATOM 727 O O . SER A 1 98 ? -3.001 12.825 -20.319 1.00 39.50 98 SER A O 1
ATOM 729 N N . GLY A 1 99 ? -2.196 14.903 -20.012 1.00 36.47 99 GLY A N 1
ATOM 730 C CA . GLY A 1 99 ? -3.261 15.643 -20.707 1.00 36.47 99 GLY A CA 1
ATOM 731 C C . GLY A 1 99 ? -4.441 16.165 -19.874 1.00 36.47 99 GLY A C 1
ATOM 732 O O . GLY A 1 99 ? -5.397 15.450 -19.627 1.00 36.47 99 GLY A O 1
ATOM 733 N N . VAL A 1 100 ? -4.399 17.472 -19.575 1.00 43.00 100 VAL A N 1
ATOM 734 C CA . VAL A 1 100 ? -5.532 18.416 -19.409 1.00 43.00 100 VAL A CA 1
ATOM 735 C C . VAL A 1 100 ? -6.676 18.030 -18.451 1.00 43.00 100 VAL A C 1
ATOM 737 O O . VAL A 1 100 ? -7.574 17.277 -18.800 1.00 43.00 100 VAL A O 1
ATOM 740 N N . ALA A 1 101 ? -6.707 18.726 -17.304 1.00 40.31 101 ALA A N 1
ATOM 741 C CA . ALA A 1 101 ? -7.858 19.433 -16.701 1.00 40.31 101 ALA A CA 1
ATOM 742 C C . ALA A 1 101 ? -7.844 19.322 -15.165 1.00 40.31 101 ALA A C 1
ATOM 744 O O . ALA A 1 101 ? -8.567 18.531 -14.564 1.00 40.31 101 ALA A O 1
ATOM 745 N N . ALA A 1 102 ? -7.050 20.168 -14.504 1.00 36.59 102 ALA A N 1
ATOM 746 C CA . ALA A 1 102 ? -7.162 20.359 -13.062 1.00 36.59 102 ALA A CA 1
ATOM 747 C C . ALA A 1 102 ? -8.306 21.339 -12.755 1.00 36.59 102 ALA A C 1
ATOM 749 O O . ALA A 1 102 ? -8.190 22.552 -12.949 1.00 36.59 102 ALA A O 1
ATOM 750 N N . SER A 1 103 ? -9.416 20.802 -12.246 1.00 44.16 103 SER A N 1
ATOM 751 C CA . SER A 1 103 ? -10.469 21.584 -11.604 1.00 44.16 103 SER A CA 1
ATOM 752 C C . SER A 1 103 ? -9.995 22.055 -10.224 1.00 44.16 103 SER A C 1
ATOM 754 O O . SER A 1 103 ? -9.960 21.308 -9.251 1.00 44.16 103 SER A O 1
ATOM 756 N N . ARG A 1 104 ? -9.560 23.316 -10.196 1.00 44.16 104 ARG A N 1
ATOM 757 C CA . ARG A 1 104 ? -9.662 24.316 -9.121 1.00 44.16 104 ARG A CA 1
ATOM 758 C C . ARG A 1 104 ? -10.046 23.802 -7.716 1.00 44.16 104 ARG A C 1
ATOM 760 O O . ARG A 1 104 ? -11.223 23.688 -7.387 1.00 44.16 104 ARG A O 1
ATOM 767 N N . LYS A 1 105 ? -9.062 23.753 -6.812 1.00 35.81 105 LYS A N 1
ATOM 768 C CA . LYS A 1 105 ? -9.253 24.219 -5.426 1.00 35.81 105 LYS A CA 1
ATOM 769 C C . LYS A 1 105 ? -8.514 25.545 -5.272 1.00 35.81 105 LYS A C 1
ATOM 771 O O . LYS A 1 105 ? -7.298 25.609 -5.413 1.00 35.81 105 LYS A O 1
ATOM 776 N N . GLN A 1 106 ? -9.272 26.621 -5.070 1.00 46.03 106 GLN A N 1
ATOM 777 C CA . GLN A 1 106 ? -8.724 27.936 -4.750 1.00 46.03 106 GLN A CA 1
AT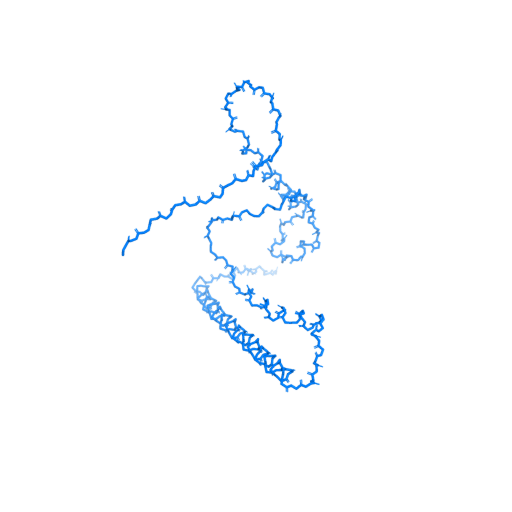OM 778 C C . GLN A 1 106 ? -8.144 27.893 -3.337 1.00 46.03 106 GLN A C 1
ATOM 780 O O . GLN A 1 106 ? -8.877 28.060 -2.368 1.00 46.03 106 GLN A O 1
ATOM 785 N N . GLN A 1 107 ? -6.835 27.699 -3.227 1.00 32.75 107 GLN A N 1
ATOM 786 C CA . GLN A 1 107 ? -6.091 28.164 -2.068 1.00 32.75 107 GLN A CA 1
ATOM 787 C C . GLN A 1 107 ? -5.479 29.499 -2.473 1.00 32.75 107 GLN A C 1
ATOM 789 O O . GLN A 1 107 ? -4.465 29.563 -3.164 1.00 32.75 107 GLN A O 1
ATOM 794 N N . SER A 1 108 ? -6.171 30.579 -2.124 1.00 45.97 108 SER A N 1
ATOM 795 C CA . SER A 1 108 ? -5.653 31.938 -2.244 1.00 45.97 108 SER A CA 1
ATOM 796 C C . SER A 1 108 ? -4.564 32.136 -1.187 1.00 45.97 108 SER A C 1
ATOM 798 O O . SER A 1 108 ? -4.770 32.849 -0.211 1.00 45.97 108 SER A O 1
ATOM 800 N N . HIS A 1 109 ? -3.417 31.482 -1.357 1.00 41.53 109 HIS A N 1
ATOM 801 C CA . HIS A 1 109 ? -2.186 31.997 -0.781 1.00 41.53 109 HIS A CA 1
ATOM 802 C C . HIS A 1 109 ? -1.670 33.056 -1.745 1.00 41.53 109 HIS A C 1
ATOM 804 O O . HIS A 1 109 ? -1.462 32.782 -2.928 1.00 41.53 109 HIS A O 1
ATOM 810 N N . SER A 1 110 ? -1.485 34.277 -1.246 1.00 52.16 110 SER A N 1
ATOM 811 C CA . SER A 1 110 ? -0.452 35.148 -1.801 1.00 52.16 110 SER A CA 1
ATOM 812 C C . SER A 1 110 ? 0.832 34.327 -1.771 1.00 52.16 110 SER A C 1
ATOM 814 O O . SER A 1 110 ? 1.330 34.003 -0.697 1.00 52.16 110 SER A O 1
ATOM 816 N N . CYS A 1 111 ? 1.242 33.822 -2.931 1.00 50.94 111 CYS A N 1
ATOM 817 C CA . CYS A 1 111 ? 2.393 32.947 -3.054 1.00 50.94 111 CYS A CA 1
ATOM 8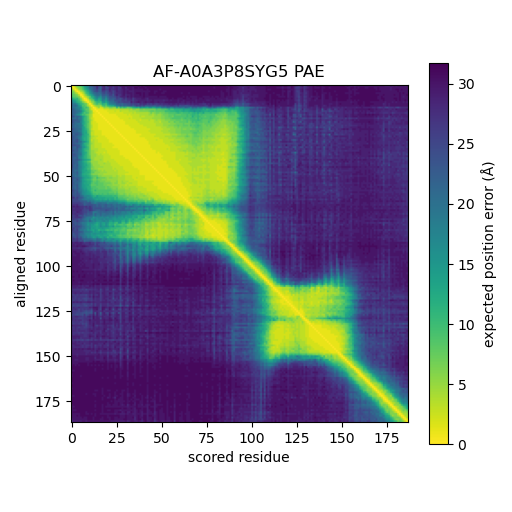18 C C . CYS A 1 111 ? 3.623 33.842 -3.116 1.00 50.94 111 CYS A C 1
ATOM 820 O O . CYS A 1 111 ? 4.051 34.255 -4.198 1.00 50.94 111 CYS A O 1
ATOM 822 N N . ASP A 1 112 ? 4.112 34.197 -1.935 1.00 67.12 112 ASP A N 1
ATOM 823 C CA . ASP A 1 112 ? 5.368 34.905 -1.782 1.00 67.12 112 ASP A CA 1
ATOM 824 C C . ASP A 1 112 ? 6.503 33.911 -2.078 1.00 67.12 112 ASP A C 1
ATOM 826 O O . ASP A 1 112 ? 6.466 32.754 -1.653 1.00 67.12 112 ASP A O 1
ATOM 830 N N . TYR A 1 113 ? 7.452 34.329 -2.919 1.00 77.06 113 TYR A N 1
ATOM 831 C CA . TYR A 1 113 ? 8.606 33.514 -3.297 1.00 77.06 113 TYR A CA 1
ATOM 832 C C . TYR A 1 113 ? 9.581 33.436 -2.120 1.00 77.06 113 TYR A C 1
ATOM 834 O O . TYR A 1 113 ? 10.028 34.479 -1.642 1.00 77.06 113 TYR A O 1
ATOM 842 N N . GLU A 1 114 ? 9.935 32.215 -1.719 1.00 83.81 114 GLU A N 1
ATOM 843 C CA . GLU A 1 114 ? 11.000 31.947 -0.754 1.00 83.81 114 GLU A CA 1
ATOM 844 C C . GLU A 1 114 ? 12.258 31.500 -1.504 1.00 83.81 114 GLU A C 1
ATOM 846 O O . GLU A 1 114 ? 12.190 30.680 -2.423 1.00 83.81 114 GLU A O 1
ATOM 851 N N . GLU A 1 115 ? 13.405 32.062 -1.135 1.00 85.12 115 GLU A N 1
ATOM 852 C CA . GLU A 1 115 ? 14.663 31.810 -1.826 1.00 85.12 115 GLU A CA 1
ATOM 853 C C . GLU A 1 115 ? 15.214 30.407 -1.516 1.00 85.12 115 GLU A C 1
ATOM 855 O O . GLU A 1 115 ? 15.204 29.966 -0.365 1.00 85.12 115 GLU A O 1
ATOM 860 N N . LEU A 1 116 ? 15.713 29.688 -2.533 1.00 87.12 116 LEU A N 1
ATOM 861 C CA . LEU A 1 116 ? 16.321 28.376 -2.313 1.00 87.12 116 LEU A CA 1
ATOM 862 C C . LEU A 1 116 ? 17.656 28.549 -1.588 1.00 87.12 116 LEU A C 1
ATOM 864 O O . LEU A 1 116 ? 18.487 29.382 -1.964 1.00 87.12 116 LEU A O 1
ATOM 868 N N . SER A 1 117 ? 17.883 27.723 -0.571 1.00 86.12 117 SER A N 1
ATOM 869 C CA . SER A 1 117 ? 19.147 27.678 0.157 1.00 86.12 117 SER A CA 1
ATOM 870 C C . SER A 1 117 ? 20.149 26.729 -0.504 1.00 86.12 117 SER A C 1
ATOM 872 O O . SER A 1 117 ? 19.786 25.769 -1.188 1.00 86.12 117 SER A O 1
ATOM 874 N N . VAL A 1 118 ? 21.438 26.939 -0.215 1.00 83.38 118 VAL A N 1
ATOM 875 C CA . VAL A 1 118 ? 22.529 26.035 -0.630 1.00 83.38 118 VAL A CA 1
ATOM 876 C C . VAL A 1 118 ? 22.252 24.599 -0.177 1.00 83.38 118 VAL A C 1
ATOM 878 O O . VAL A 1 118 ? 22.430 23.662 -0.945 1.00 83.38 118 VAL A O 1
ATOM 881 N N . SER A 1 119 ? 21.714 24.427 1.033 1.00 84.44 119 SER A N 1
ATOM 882 C CA . SER A 1 119 ? 21.357 23.110 1.566 1.00 84.44 119 SER A CA 1
ATOM 883 C C . SER A 1 119 ? 20.261 22.4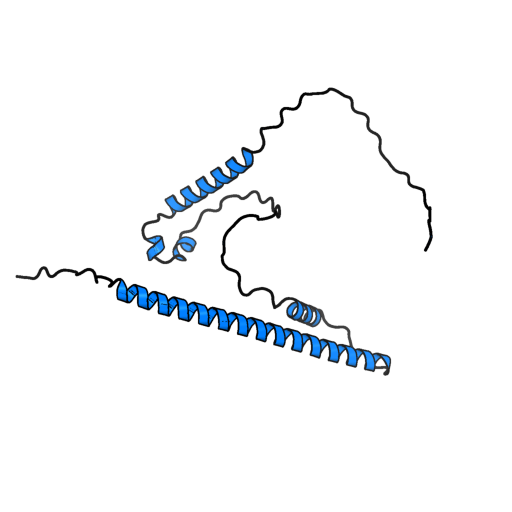03 0.767 1.00 84.44 119 SER A C 1
ATOM 885 O O . SER A 1 119 ? 20.304 21.182 0.658 1.00 84.44 119 SER A O 1
ATOM 887 N N . MET A 1 120 ? 19.299 23.136 0.193 1.00 87.12 120 MET A N 1
ATOM 888 C CA . MET A 1 120 ? 18.290 22.557 -0.699 1.00 87.12 120 MET A CA 1
ATOM 889 C C . MET A 1 120 ? 18.912 22.153 -2.034 1.00 87.12 120 MET A C 1
ATOM 891 O O . MET A 1 120 ? 18.624 21.070 -2.537 1.00 87.12 120 MET A O 1
ATOM 895 N N . LEU A 1 121 ? 19.808 22.976 -2.582 1.00 85.25 121 LEU A N 1
ATOM 896 C CA . LEU A 1 121 ? 20.513 22.657 -3.823 1.00 85.25 121 LEU A CA 1
ATOM 897 C C . LEU A 1 121 ? 21.446 21.441 -3.666 1.00 85.25 121 LEU A C 1
ATOM 899 O O . LEU A 1 121 ? 21.572 20.642 -4.590 1.00 85.25 121 LEU A O 1
ATOM 903 N N . ASP A 1 122 ? 22.033 21.251 -2.484 1.00 85.00 122 ASP A N 1
ATOM 904 C CA . ASP A 1 122 ? 22.896 20.110 -2.153 1.00 85.00 122 ASP A CA 1
ATOM 905 C C . ASP A 1 122 ? 22.142 18.778 -2.012 1.00 85.00 122 ASP A C 1
ATOM 907 O O . ASP A 1 122 ? 22.765 17.717 -2.057 1.00 85.00 122 ASP A O 1
ATOM 911 N N . THR A 1 123 ? 20.808 18.805 -1.887 1.00 90.19 123 THR A N 1
ATOM 912 C CA . THR A 1 123 ? 19.992 17.576 -1.947 1.00 90.19 123 THR A CA 1
ATOM 913 C C . THR A 1 123 ? 19.945 16.973 -3.350 1.00 90.19 123 THR A C 1
ATOM 915 O O . THR A 1 123 ? 19.637 15.790 -3.508 1.00 90.19 123 THR A O 1
ATOM 918 N N . VAL A 1 124 ? 20.267 17.769 -4.374 1.00 84.38 124 VAL A N 1
ATOM 919 C CA . VAL A 1 124 ? 20.265 17.346 -5.770 1.00 84.38 124 VAL A CA 1
ATOM 920 C C . VAL A 1 124 ? 21.646 16.779 -6.139 1.00 84.38 124 VAL A C 1
ATOM 922 O O . VAL A 1 124 ? 22.670 17.389 -5.820 1.00 84.38 124 VAL A O 1
ATOM 925 N N . PRO A 1 125 ? 21.718 15.628 -6.840 1.00 87.88 125 PRO A N 1
ATOM 926 C CA . PRO A 1 125 ? 22.982 15.023 -7.242 1.00 87.88 125 PRO A CA 1
ATOM 927 C C . PRO A 1 125 ? 23.936 15.987 -7.975 1.00 87.88 125 PRO A C 1
ATOM 929 O O . PRO A 1 125 ? 23.490 16.771 -8.821 1.00 87.88 125 PRO A O 1
ATOM 932 N N . PRO A 1 126 ? 25.264 15.874 -7.761 1.00 78.88 126 PRO A N 1
ATOM 933 C CA . PRO A 1 126 ? 26.253 16.743 -8.400 1.00 78.88 126 PRO A CA 1
ATOM 934 C C . PRO A 1 126 ? 26.182 16.753 -9.930 1.00 78.88 126 PRO A C 1
ATOM 936 O O . PRO A 1 126 ? 26.432 17.787 -10.537 1.00 78.88 126 PRO A O 1
ATOM 939 N N . SER A 1 127 ? 25.791 15.631 -10.547 1.00 78.06 127 SER A N 1
ATOM 940 C CA . SER A 1 127 ? 25.601 15.500 -11.999 1.00 78.06 127 SER A CA 1
ATOM 941 C C . SER A 1 127 ? 24.514 16.420 -12.567 1.00 78.06 127 SER A C 1
ATOM 943 O O . SER A 1 127 ? 24.523 16.697 -13.759 1.00 78.06 127 SER A O 1
ATOM 945 N N . ILE A 1 128 ? 23.583 16.885 -11.729 1.00 77.38 128 ILE A N 1
ATOM 946 C CA . ILE A 1 128 ? 22.523 17.838 -12.089 1.00 77.38 128 ILE A CA 1
ATOM 947 C C . ILE A 1 128 ? 22.910 19.253 -11.628 1.00 77.38 128 ILE A C 1
ATOM 949 O O . ILE A 1 128 ? 22.611 20.232 -12.306 1.00 77.38 128 ILE A O 1
ATOM 953 N N . ARG A 1 129 ? 23.632 19.366 -10.504 1.00 81.44 129 ARG A N 1
ATOM 954 C CA . ARG A 1 129 ? 24.103 20.640 -9.934 1.00 81.44 129 ARG A CA 1
ATOM 955 C C . ARG A 1 129 ? 25.265 21.278 -10.712 1.00 81.44 129 ARG A C 1
ATOM 957 O O . ARG A 1 129 ? 25.503 22.468 -10.555 1.00 81.44 129 ARG A O 1
ATOM 964 N N . SER A 1 130 ? 26.008 20.512 -11.518 1.00 75.25 130 SER A N 1
ATOM 965 C CA . SER A 1 130 ? 27.376 20.856 -11.951 1.00 75.25 130 SER A CA 1
ATOM 966 C C . SER A 1 130 ? 27.545 22.198 -12.669 1.00 75.25 130 SER A C 1
ATOM 968 O O . SER A 1 130 ? 28.637 22.749 -12.620 1.00 75.25 130 SER A O 1
ATOM 970 N N . ASN A 1 131 ? 26.493 22.723 -13.301 1.00 80.56 131 ASN A N 1
ATOM 971 C CA . ASN A 1 131 ? 26.544 23.968 -14.076 1.00 80.56 131 ASN A CA 1
ATOM 972 C C . ASN A 1 131 ? 25.484 24.997 -13.645 1.00 80.56 131 ASN A C 1
ATOM 974 O O . ASN A 1 131 ? 25.178 25.905 -14.412 1.00 80.56 131 ASN A O 1
ATOM 978 N N . ILE A 1 132 ? 24.871 24.830 -12.470 1.00 85.00 132 ILE A N 1
ATOM 979 C CA . ILE A 1 132 ? 23.790 25.705 -12.004 1.00 85.00 132 ILE A CA 1
ATOM 980 C C . ILE A 1 132 ? 24.282 26.495 -10.794 1.00 85.00 132 ILE A C 1
ATOM 982 O O . ILE A 1 132 ? 24.551 25.920 -9.738 1.00 85.00 132 ILE A O 1
ATOM 986 N N . GLU A 1 133 ? 24.362 27.816 -10.935 1.00 88.88 133 GLU A N 1
ATOM 987 C CA . GLU A 1 133 ? 24.597 28.708 -9.803 1.00 88.88 133 GLU A CA 1
ATOM 988 C C . GLU A 1 133 ? 23.288 28.938 -9.038 1.00 88.88 133 GLU A C 1
ATOM 990 O O . GLU A 1 133 ? 22.231 29.171 -9.629 1.00 88.88 133 GLU A O 1
ATOM 995 N N . LEU A 1 134 ? 23.343 28.876 -7.703 1.00 89.12 134 LEU A N 1
ATOM 996 C CA . LEU A 1 134 ? 22.165 29.065 -6.847 1.00 89.12 134 LEU A CA 1
ATOM 997 C C . LEU A 1 134 ? 21.501 30.432 -7.083 1.00 89.12 134 LEU A C 1
ATOM 999 O O . LEU A 1 134 ? 20.278 30.541 -7.088 1.00 89.12 134 LEU A O 1
ATOM 1003 N N . THR A 1 135 ? 22.316 31.458 -7.320 1.00 89.50 135 THR A N 1
ATOM 1004 C CA . THR A 1 135 ? 21.891 32.825 -7.640 1.00 89.50 135 THR A CA 1
ATOM 1005 C C . THR A 1 135 ? 21.091 32.888 -8.935 1.00 89.50 135 THR A C 1
ATOM 1007 O O . THR A 1 135 ? 20.012 33.483 -8.960 1.00 89.50 135 THR A O 1
ATOM 1010 N N . ASP A 1 136 ? 21.569 32.226 -9.988 1.00 89.56 136 ASP A N 1
ATOM 1011 C CA . ASP A 1 136 ? 20.895 32.181 -11.286 1.00 89.56 136 ASP A CA 1
ATOM 1012 C C . ASP A 1 136 ? 19.595 31.377 -11.213 1.00 89.56 136 ASP A C 1
ATOM 1014 O O . ASP A 1 136 ? 18.572 31.780 -11.772 1.00 89.56 136 ASP A O 1
ATOM 1018 N N . LEU A 1 137 ? 19.601 30.272 -10.462 1.00 90.38 137 LEU A N 1
ATOM 1019 C CA . LEU A 1 137 ? 18.420 29.443 -10.236 1.00 90.38 137 LEU A CA 1
ATOM 1020 C C . LEU A 1 137 ? 17.324 30.211 -9.485 1.00 90.38 137 LEU A C 1
ATOM 1022 O O . LEU A 1 137 ? 16.165 30.212 -9.904 1.00 90.38 137 LEU A O 1
ATOM 1026 N N . ASN A 1 138 ? 17.691 30.908 -8.410 1.00 92.00 138 ASN A N 1
ATOM 1027 C CA . ASN A 1 138 ? 16.768 31.733 -7.635 1.00 92.00 138 ASN A CA 1
ATOM 1028 C C . ASN A 1 138 ? 16.211 32.897 -8.465 1.00 92.00 138 ASN A C 1
ATOM 1030 O O . ASN A 1 138 ? 15.007 33.174 -8.434 1.00 92.00 138 ASN A O 1
ATOM 1034 N N . ALA A 1 139 ? 17.059 33.549 -9.267 1.00 90.81 139 ALA A N 1
ATOM 1035 C CA . ALA A 1 139 ? 16.629 34.593 -10.190 1.00 90.81 139 ALA A CA 1
ATOM 1036 C C . ALA A 1 139 ? 15.630 34.057 -11.230 1.00 90.81 139 ALA A C 1
ATOM 1038 O O . ALA A 1 139 ? 14.604 34.694 -11.485 1.00 90.81 139 ALA A O 1
ATOM 1039 N N . PHE A 1 140 ? 15.888 32.871 -11.783 1.00 92.06 140 PHE A N 1
ATOM 1040 C CA . PHE A 1 140 ? 15.006 32.217 -12.745 1.00 92.06 140 PHE A CA 1
ATOM 1041 C C . PHE A 1 140 ? 13.631 31.888 -12.146 1.00 92.06 140 PHE A C 1
ATOM 1043 O O . PHE A 1 140 ? 12.606 32.266 -12.720 1.00 92.06 140 PHE A O 1
ATOM 1050 N N . TYR A 1 141 ? 13.580 31.245 -10.975 1.00 87.88 141 TYR A N 1
ATOM 1051 C CA . TYR A 1 141 ? 12.309 30.908 -10.323 1.00 87.88 141 TYR A CA 1
ATOM 1052 C C . TYR A 1 141 ? 11.494 32.149 -9.962 1.00 87.88 141 TYR A C 1
ATOM 1054 O O . TYR A 1 141 ? 10.277 32.171 -10.163 1.00 87.88 141 TYR A O 1
ATOM 1062 N N . LYS A 1 142 ? 12.159 33.211 -9.503 1.00 88.25 142 LYS A N 1
ATOM 1063 C CA . LYS A 1 142 ? 11.507 34.489 -9.221 1.00 88.25 142 LYS A CA 1
ATOM 1064 C C . LYS A 1 142 ? 10.880 35.098 -10.479 1.00 88.25 142 LYS A C 1
ATOM 1066 O O . LYS A 1 142 ? 9.714 35.490 -10.453 1.00 88.25 142 LYS A O 1
ATOM 1071 N N . GLN A 1 143 ? 11.605 35.113 -11.599 1.00 89.56 143 GLN A N 1
ATOM 1072 C CA . GLN A 1 143 ? 11.078 35.591 -12.884 1.00 89.56 143 GLN A CA 1
ATOM 1073 C C . GLN A 1 143 ? 9.903 34.743 -13.383 1.00 89.56 143 GLN A C 1
ATOM 1075 O O . GLN A 1 143 ? 8.897 35.285 -13.848 1.00 89.56 143 GLN A O 1
ATOM 1080 N N . LEU A 1 144 ? 9.999 33.418 -13.257 1.00 89.81 144 LEU A N 1
ATOM 1081 C CA . LEU A 1 144 ? 8.939 32.492 -13.649 1.00 89.81 144 LEU A CA 1
ATOM 1082 C C . LEU A 1 144 ? 7.661 32.738 -12.837 1.00 89.81 144 LEU A C 1
ATOM 1084 O O . LEU A 1 144 ? 6.570 32.849 -13.403 1.00 89.81 144 LEU A O 1
ATOM 1088 N N . GLN A 1 145 ? 7.802 32.902 -11.523 1.00 85.50 145 GLN A N 1
ATOM 1089 C CA . GLN A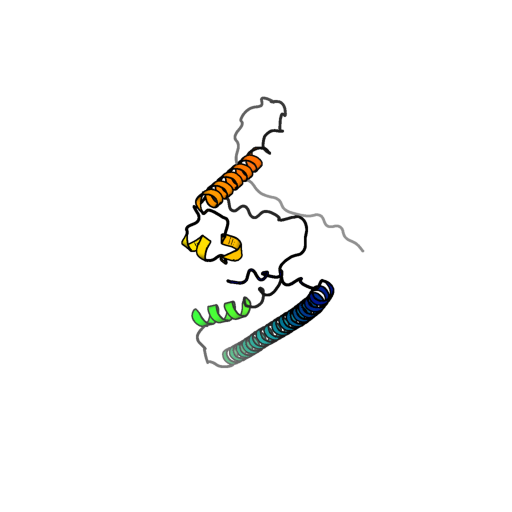 1 145 ? 6.698 33.195 -10.615 1.00 85.50 145 GLN A CA 1
ATOM 1090 C C . GLN A 1 145 ? 6.043 34.546 -10.940 1.00 85.50 145 GLN A C 1
ATOM 1092 O O . GLN A 1 145 ? 4.817 34.653 -11.030 1.00 85.50 145 GLN A O 1
ATOM 1097 N N . GLU A 1 146 ? 6.839 35.589 -11.183 1.00 86.25 146 GLU A N 1
ATOM 1098 C CA . GLU A 1 146 ? 6.334 36.896 -11.615 1.00 86.25 146 GLU A CA 1
ATOM 1099 C C . GLU A 1 146 ? 5.579 36.818 -12.949 1.00 86.25 146 GLU A C 1
ATOM 1101 O O . GLU A 1 146 ? 4.525 37.446 -13.102 1.00 86.25 146 GLU A O 1
ATOM 1106 N N . HIS A 1 147 ? 6.078 36.029 -13.903 1.00 84.12 147 HIS A N 1
ATOM 1107 C CA . HIS A 1 147 ? 5.442 35.827 -15.200 1.00 84.12 147 HIS A CA 1
ATOM 1108 C C . HIS A 1 147 ? 4.097 35.098 -15.077 1.00 84.12 147 HIS A C 1
ATOM 1110 O O . HIS A 1 147 ? 3.096 35.544 -15.644 1.00 84.12 147 HIS A O 1
ATOM 1116 N N . LEU A 1 148 ? 4.029 34.030 -14.280 1.00 83.06 148 LEU A N 1
ATOM 1117 C CA . LEU A 1 148 ? 2.789 33.292 -14.014 1.00 83.06 148 LEU A CA 1
ATOM 1118 C C . LEU A 1 148 ? 1.743 34.175 -13.318 1.00 83.06 148 LEU A C 1
ATOM 1120 O O . LEU A 1 148 ? 0.572 34.197 -13.708 1.00 83.06 148 LEU A O 1
ATOM 1124 N N . ASN A 1 149 ? 2.177 34.996 -12.361 1.00 79.69 149 ASN A N 1
ATOM 1125 C CA . ASN A 1 149 ? 1.311 35.957 -11.679 1.00 79.69 149 ASN A CA 1
ATOM 1126 C C . ASN A 1 149 ? 0.831 37.088 -12.604 1.00 79.69 149 ASN A C 1
ATOM 1128 O O . ASN A 1 149 ? -0.301 37.561 -12.474 1.00 79.69 149 ASN A O 1
ATOM 1132 N N . ARG A 1 150 ? 1.655 37.526 -13.565 1.00 76.75 150 ARG A N 1
ATOM 1133 C CA . ARG A 1 150 ? 1.251 38.482 -14.615 1.00 76.75 150 ARG A CA 1
ATOM 1134 C C . ARG A 1 150 ? 0.266 37.863 -15.603 1.00 76.75 150 ARG A C 1
ATOM 1136 O O . ARG A 1 150 ? -0.723 38.516 -15.931 1.00 76.75 150 ARG A O 1
ATOM 1143 N N . SER A 1 151 ? 0.482 36.614 -16.011 1.00 65.25 151 SER A N 1
ATOM 1144 C CA . SER A 1 151 ? -0.422 35.869 -16.896 1.00 65.25 151 SER A CA 1
ATOM 1145 C C . SER A 1 151 ? -1.829 35.758 -16.291 1.00 65.25 151 SER A C 1
ATOM 1147 O O . SER A 1 151 ? -2.824 36.070 -16.944 1.00 65.25 151 SER A O 1
ATOM 1149 N N . ASN A 1 152 ? -1.919 35.500 -14.981 1.00 60.19 152 ASN A N 1
ATOM 1150 C CA . ASN A 1 152 ? -3.194 35.459 -14.254 1.00 60.19 152 ASN A CA 1
ATOM 1151 C C . ASN A 1 152 ? -3.888 36.834 -14.102 1.00 60.19 152 ASN A C 1
ATOM 1153 O O . ASN A 1 152 ? -5.090 36.905 -13.833 1.00 60.19 152 ASN A O 1
ATOM 1157 N N . ARG A 1 153 ? -3.157 37.945 -14.282 1.00 55.03 153 ARG A N 1
ATOM 1158 C CA . ARG A 1 153 ? -3.712 39.313 -14.319 1.00 55.03 153 ARG A CA 1
ATOM 1159 C C . ARG A 1 153 ? -4.117 39.765 -15.729 1.00 55.03 153 ARG A C 1
ATOM 1161 O O . ARG A 1 153 ? -4.964 40.647 -15.846 1.00 55.03 153 ARG A O 1
ATOM 1168 N N . GLY A 1 154 ? -3.581 39.142 -16.781 1.00 51.12 154 GLY A N 1
ATOM 1169 C CA . GLY A 1 154 ? -3.873 39.462 -18.186 1.00 51.12 154 GLY A CA 1
ATOM 1170 C C . GLY A 1 154 ? -5.253 39.016 -18.689 1.00 51.12 154 GLY A C 1
ATOM 1171 O O . GLY A 1 154 ? -5.725 39.526 -19.699 1.00 51.12 154 GLY A O 1
ATOM 1172 N N . VAL A 1 155 ? -5.949 38.127 -17.971 1.00 48.47 155 VAL A N 1
ATOM 1173 C CA . VAL A 1 155 ? -7.262 37.583 -18.386 1.00 48.47 155 VAL A CA 1
ATOM 1174 C C . VAL A 1 155 ? -8.450 38.468 -17.943 1.00 48.47 155 VAL A C 1
ATOM 1176 O O . VAL A 1 155 ? -9.604 38.151 -18.212 1.00 48.47 155 VAL A O 1
ATOM 1179 N N . LYS A 1 156 ? -8.219 39.619 -17.288 1.00 46.00 156 LYS A N 1
ATOM 1180 C CA . LYS A 1 156 ? -9.304 40.469 -16.741 1.00 46.00 156 LYS A CA 1
ATOM 1181 C C . LYS A 1 156 ? -9.738 41.670 -17.595 1.00 46.00 156 LYS A C 1
ATOM 1183 O O . LYS A 1 156 ? -10.571 42.449 -17.138 1.00 46.00 156 LYS A O 1
ATOM 1188 N N . HIS A 1 157 ? -9.269 41.820 -18.835 1.00 44.16 157 HIS A N 1
ATOM 1189 C CA . HIS A 1 157 ? -9.693 42.934 -19.697 1.00 44.16 157 HIS A CA 1
ATOM 1190 C C . HIS A 1 157 ? -10.316 42.481 -21.021 1.00 44.16 157 HIS A C 1
ATOM 1192 O O . HIS A 1 157 ? -9.751 42.684 -22.087 1.00 44.16 157 HIS A O 1
ATOM 1198 N N . ALA A 1 158 ? -11.533 41.936 -20.954 1.00 39.97 158 ALA A N 1
ATOM 1199 C CA . ALA A 1 158 ? -12.469 41.934 -22.081 1.00 39.97 158 ALA A CA 1
ATOM 1200 C C . ALA A 1 158 ? -13.924 41.844 -21.585 1.00 39.97 158 ALA A C 1
ATOM 1202 O O . ALA A 1 158 ? -14.621 40.863 -21.803 1.00 39.97 158 ALA A O 1
ATOM 1203 N N . ALA A 1 159 ? -14.394 42.883 -20.895 1.00 35.75 159 ALA A N 1
ATOM 1204 C CA . ALA A 1 159 ? -15.823 43.114 -20.699 1.00 35.75 159 ALA A CA 1
ATOM 1205 C C . ALA A 1 159 ? -16.101 44.617 -20.822 1.00 35.75 159 ALA A C 1
ATOM 1207 O O . ALA A 1 159 ? -16.192 45.344 -19.836 1.00 35.75 159 ALA A O 1
ATOM 1208 N N . ARG A 1 160 ? -16.184 45.107 -22.064 1.00 37.69 160 ARG A N 1
ATOM 1209 C CA . ARG A 1 160 ? -16.865 46.371 -22.369 1.00 37.69 160 ARG A CA 1
ATOM 1210 C C . ARG A 1 160 ? -18.305 46.027 -22.739 1.00 37.69 160 ARG A C 1
ATOM 1212 O O . ARG A 1 160 ? -18.579 45.661 -23.874 1.00 37.69 160 ARG A O 1
ATOM 1219 N N . GLY A 1 161 ? -19.200 46.141 -21.765 1.00 33.47 161 GLY A N 1
ATOM 1220 C CA . GLY A 1 161 ? -20.641 46.282 -21.972 1.00 33.47 161 GLY A CA 1
ATOM 1221 C C . GLY A 1 161 ? -21.074 47.674 -21.486 1.00 33.47 161 GLY A C 1
ATOM 1222 O O . GLY A 1 161 ? -20.499 48.165 -20.511 1.00 33.47 161 GLY A O 1
ATOM 1223 N N . PRO A 1 162 ? -21.995 48.363 -22.181 1.00 41.47 162 PRO A N 1
ATOM 1224 C CA . PRO A 1 162 ? -22.298 49.769 -21.932 1.00 41.47 162 PRO A CA 1
ATOM 1225 C C . PRO A 1 162 ? -23.045 50.005 -20.612 1.00 41.47 162 PRO A C 1
ATOM 1227 O O . PRO A 1 162 ? -23.859 49.198 -20.171 1.00 41.47 162 PRO A O 1
ATOM 1230 N N . LYS A 1 163 ? -22.757 51.164 -20.007 1.00 40.75 163 LYS A N 1
ATOM 1231 C CA . LYS A 1 163 ? -23.433 51.722 -18.831 1.00 40.75 163 LYS A CA 1
ATOM 1232 C C . LYS A 1 163 ? -24.922 51.928 -19.120 1.00 40.75 163 LYS A C 1
ATOM 1234 O O . LYS A 1 163 ? -25.257 52.675 -20.036 1.00 40.75 163 LYS A O 1
ATOM 1239 N N . LEU A 1 164 ? -25.782 51.382 -18.265 1.00 38.81 164 LEU A N 1
ATOM 1240 C CA . LEU A 1 164 ? -27.129 51.901 -18.052 1.00 38.81 164 LEU A CA 1
ATOM 1241 C C . LEU A 1 164 ? -27.263 52.330 -16.589 1.00 38.81 164 LEU A C 1
ATOM 1243 O O . LEU A 1 164 ? -27.045 51.562 -15.657 1.00 38.81 164 LEU A O 1
ATOM 1247 N N . VAL A 1 165 ? -27.538 53.621 -16.440 1.00 39.59 165 VAL A N 1
ATOM 1248 C CA . VAL A 1 165 ? -27.937 54.322 -15.220 1.00 39.59 165 VAL A CA 1
ATOM 1249 C C . VAL A 1 165 ? -29.261 53.742 -14.723 1.00 39.59 165 VAL A C 1
ATOM 1251 O O . VAL A 1 165 ? -30.179 53.578 -15.521 1.00 39.59 165 VAL A O 1
ATOM 1254 N N . GLY A 1 166 ? -29.387 53.472 -13.421 1.00 34.97 166 GLY A N 1
ATOM 1255 C CA . GLY A 1 166 ? -30.655 52.986 -12.871 1.00 34.97 166 GLY A CA 1
ATOM 1256 C C . GLY A 1 166 ? -30.624 52.616 -11.393 1.00 34.97 166 GLY A C 1
ATOM 1257 O O . GLY A 1 166 ? -30.646 51.447 -11.055 1.00 34.97 166 GLY A O 1
ATOM 1258 N N . GLN A 1 167 ? -30.543 53.646 -10.554 1.00 36.84 167 GLN A N 1
ATOM 1259 C CA . GLN A 1 167 ? -31.195 53.816 -9.250 1.00 36.84 167 GLN A CA 1
ATOM 1260 C C . GLN A 1 167 ? -31.228 52.678 -8.204 1.00 36.84 167 GLN A C 1
ATOM 1262 O O . GLN A 1 167 ? -31.823 51.618 -8.349 1.00 36.84 167 GLN A O 1
ATOM 1267 N N . MET A 1 168 ? -30.662 53.048 -7.058 1.00 31.38 168 MET A N 1
ATOM 1268 C CA . MET A 1 168 ? -30.752 52.447 -5.736 1.00 31.38 168 MET A CA 1
ATOM 1269 C C . MET A 1 168 ? -32.201 52.381 -5.228 1.00 31.38 168 MET A C 1
ATOM 1271 O O . MET A 1 168 ? -32.845 53.418 -5.084 1.00 31.38 168 MET A O 1
ATOM 1275 N N . VAL A 1 169 ? -32.672 51.185 -4.874 1.00 40.16 169 VAL A N 1
ATOM 1276 C CA . VAL A 1 169 ? -33.729 50.999 -3.871 1.00 40.16 169 VAL A CA 1
ATOM 1277 C C . VAL A 1 169 ? -33.443 49.735 -3.074 1.00 40.16 169 VAL A C 1
ATOM 1279 O O . VAL A 1 169 ? -33.279 48.642 -3.607 1.00 40.16 169 VAL A O 1
ATOM 1282 N N . HIS A 1 170 ? -33.325 49.952 -1.774 1.00 35.78 170 HIS A N 1
ATOM 1283 C CA . HIS A 1 170 ? -33.096 48.977 -0.727 1.00 35.78 170 HIS A CA 1
ATOM 1284 C C . HIS A 1 170 ? -34.449 48.440 -0.259 1.00 35.78 170 HIS A C 1
ATOM 1286 O O . HIS A 1 170 ? -35.272 49.243 0.166 1.00 35.78 170 HIS A O 1
ATOM 1292 N N . PHE A 1 171 ? -34.670 47.124 -0.272 1.00 28.59 171 PHE A N 1
ATOM 1293 C CA . PHE A 1 171 ? -35.676 46.490 0.585 1.00 28.59 171 PHE A CA 1
ATOM 1294 C C . PHE A 1 171 ? -35.310 45.020 0.839 1.00 28.59 171 PHE A C 1
ATOM 1296 O O . PHE A 1 171 ? -35.101 44.235 -0.080 1.00 28.59 171 PHE A O 1
ATOM 1303 N N . SER A 1 172 ? -35.238 44.693 2.120 1.00 31.06 172 SER A N 1
ATOM 1304 C CA . SER A 1 172 ? -35.211 43.367 2.742 1.00 31.06 172 SER A CA 1
ATOM 1305 C C . SER A 1 172 ? -36.461 43.322 3.654 1.00 31.06 172 SER A C 1
ATOM 1307 O O . SER A 1 172 ? -36.988 44.398 3.948 1.00 31.06 172 SER A O 1
ATOM 1309 N N . PRO A 1 173 ? -36.834 42.215 4.318 1.00 49.34 173 PRO A N 1
ATOM 1310 C CA . PRO A 1 173 ? -36.814 40.794 3.942 1.00 49.34 173 PRO A CA 1
ATOM 1311 C C . PRO A 1 173 ? -38.055 40.009 4.501 1.00 49.34 173 PRO A C 1
ATOM 1313 O O . PRO A 1 173 ? -38.847 40.574 5.241 1.00 49.34 173 PRO A O 1
ATOM 1316 N N . TRP A 1 174 ? -38.138 38.698 4.216 1.00 26.34 174 TRP A N 1
ATOM 1317 C CA . TRP A 1 174 ? -39.018 37.648 4.808 1.00 26.34 174 TRP A CA 1
ATOM 1318 C C . TRP A 1 174 ? -40.540 37.697 4.569 1.00 26.34 174 TRP A C 1
ATOM 1320 O O . TRP A 1 174 ? -41.206 38.675 4.870 1.00 26.34 174 TRP A O 1
ATOM 1330 N N . ASP A 1 175 ? -41.052 36.589 4.023 1.00 31.78 175 ASP A N 1
ATOM 1331 C CA . ASP A 1 175 ? -42.176 35.757 4.506 1.00 31.78 175 ASP A CA 1
ATOM 1332 C C . ASP A 1 175 ? -42.657 34.929 3.297 1.00 31.78 175 ASP A C 1
ATOM 1334 O O . ASP A 1 175 ? -43.046 35.472 2.267 1.00 31.78 175 ASP A O 1
ATOM 1338 N N . ASP A 1 176 ? -42.336 33.640 3.204 1.00 32.88 176 ASP A N 1
ATOM 1339 C CA . ASP A 1 176 ? -42.951 32.518 3.927 1.00 32.88 176 ASP A CA 1
ATOM 1340 C C . ASP A 1 176 ? -44.377 32.198 3.425 1.00 32.88 176 ASP A C 1
ATOM 1342 O O . ASP A 1 176 ? -45.130 33.064 2.992 1.00 32.88 176 ASP A O 1
ATOM 1346 N N . PHE A 1 177 ? -44.725 30.914 3.502 1.00 28.42 177 PHE A N 1
ATOM 1347 C CA . PHE A 1 177 ? -46.040 30.311 3.256 1.00 28.42 177 PHE A CA 1
ATOM 1348 C C . PHE A 1 177 ? -46.530 30.101 1.811 1.00 28.42 177 PHE A C 1
ATOM 1350 O O . PHE A 1 177 ? -47.058 30.979 1.138 1.00 28.42 177 PHE A O 1
ATOM 1357 N N . THR A 1 178 ? -46.515 28.828 1.397 1.00 42.44 178 THR A N 1
ATOM 1358 C CA . THR A 1 178 ? -47.700 27.957 1.158 1.00 42.44 178 THR A CA 1
ATOM 1359 C C . THR A 1 178 ? -47.331 26.892 0.112 1.00 42.44 178 THR A C 1
ATOM 1361 O O . THR A 1 178 ? -47.056 27.174 -1.043 1.00 42.44 178 THR A O 1
ATOM 1364 N N . LYS A 1 179 ? -47.064 25.648 0.513 1.00 36.69 179 LYS A N 1
ATOM 1365 C CA . LYS A 1 179 ? -48.060 24.599 0.779 1.00 36.69 179 LYS A CA 1
ATOM 1366 C C . LYS A 1 179 ? -48.910 24.243 -0.466 1.00 36.69 179 LYS A C 1
ATOM 1368 O O . LYS A 1 179 ? -49.941 24.850 -0.701 1.00 36.69 179 LYS A O 1
ATOM 1373 N N . VAL A 1 180 ? -48.505 23.133 -1.101 1.00 35.81 180 VAL A N 1
ATOM 1374 C CA . VAL A 1 180 ? -49.331 21.937 -1.409 1.00 35.81 180 VAL A CA 1
ATOM 1375 C C . VAL A 1 180 ? -50.170 21.854 -2.702 1.00 35.81 180 VAL A C 1
ATOM 1377 O O . VAL A 1 180 ? -50.990 22.704 -3.021 1.00 35.81 180 VAL A O 1
ATOM 1380 N N . ASP A 1 181 ? -49.983 20.672 -3.308 1.00 39.25 181 ASP A N 1
ATOM 1381 C CA . ASP A 1 181 ? -50.818 19.832 -4.183 1.00 39.25 181 ASP A CA 1
ATOM 1382 C C . ASP A 1 181 ? -51.101 20.192 -5.648 1.00 39.25 181 ASP A C 1
ATOM 1384 O O . ASP A 1 181 ? -51.845 21.118 -5.968 1.00 39.25 181 ASP A O 1
ATOM 1388 N N . ARG A 1 182 ? -50.705 19.256 -6.528 1.00 41.66 182 ARG A N 1
ATOM 1389 C CA . ARG A 1 182 ? -51.700 18.490 -7.297 1.00 41.66 182 ARG A CA 1
ATOM 1390 C C . ARG A 1 182 ? -51.165 17.155 -7.820 1.00 41.66 182 ARG A C 1
ATOM 1392 O O . ARG A 1 182 ? -50.307 17.100 -8.696 1.00 41.66 182 ARG A O 1
ATOM 1399 N N . SER A 1 183 ? -51.778 16.092 -7.314 1.00 41.03 183 SER A N 1
ATOM 1400 C CA . SER A 1 183 ? -51.892 14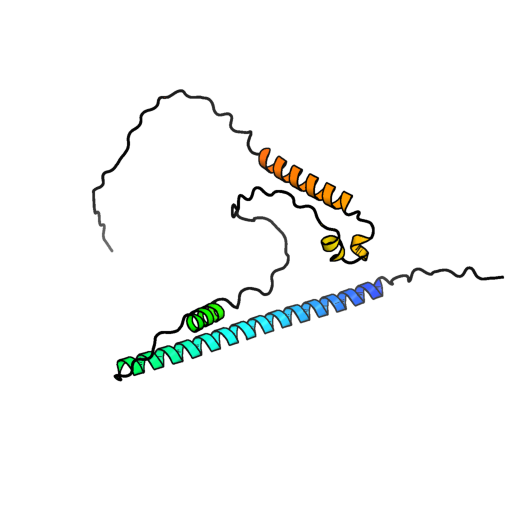.756 -7.903 1.00 41.03 183 SER A CA 1
ATOM 1401 C C . SER A 1 183 ? -52.341 14.737 -9.375 1.00 41.03 183 SER A C 1
ATOM 1403 O O . SER A 1 183 ? -53.256 15.486 -9.710 1.00 41.03 183 SER A O 1
ATOM 1405 N N . VAL A 1 184 ? -51.845 13.768 -10.159 1.00 44.16 184 VAL A N 1
ATOM 1406 C CA . VAL A 1 184 ? -52.559 12.935 -11.172 1.00 44.16 184 VAL A CA 1
ATOM 1407 C C . VAL A 1 184 ? -51.661 11.689 -11.364 1.00 44.16 184 VAL A C 1
ATOM 1409 O O . VAL A 1 184 ? -50.505 11.858 -11.722 1.00 44.16 184 VAL A O 1
ATOM 1412 N N . CYS A 1 185 ? -51.945 10.462 -10.909 1.00 37.19 185 CYS A N 1
ATOM 1413 C CA . CYS A 1 185 ? -53.040 9.496 -11.111 1.00 37.19 185 CYS A CA 1
ATOM 1414 C C . CYS A 1 185 ? -53.023 8.739 -12.463 1.00 37.19 185 CYS A C 1
ATOM 1416 O O . CYS A 1 185 ? -53.177 9.346 -13.516 1.00 37.19 185 CYS A O 1
ATOM 1418 N N . MET A 1 186 ? -52.989 7.399 -12.343 1.00 36.53 186 MET A N 1
ATOM 1419 C CA . MET A 1 186 ? -53.321 6.332 -13.312 1.00 36.53 186 MET A CA 1
ATOM 1420 C C . MET A 1 186 ? -52.297 6.066 -14.434 1.00 36.53 186 MET A C 1
ATOM 1422 O O . MET A 1 186 ? -51.830 6.990 -15.078 1.00 36.53 186 MET A O 1
ATOM 1426 N N . ARG A 1 187 ? -51.930 4.822 -14.757 1.00 44.59 187 ARG A N 1
ATOM 1427 C CA . ARG A 1 187 ? -52.560 3.519 -14.509 1.00 44.59 187 ARG A CA 1
ATOM 1428 C C . ARG A 1 187 ? -51.511 2.413 -14.629 1.00 44.59 187 ARG A C 1
ATOM 1430 O O . ARG A 1 187 ? -50.561 2.623 -15.414 1.00 44.59 187 ARG A O 1
#